Protein AF-A0A2U9BQB9-F1 (afdb_monomer_lite)

Organism: Scophthalmus maximus (NCBI:txid52904)

pLDDT: mean 73.4, std 23.84, range [26.59, 98.5]

Structure (mmCIF, N/CA/C/O backbone):
data_AF-A0A2U9BQB9-F1
#
_entry.id   AF-A0A2U9BQB9-F1
#
loop_
_atom_site.group_PDB
_atom_site.id
_atom_site.type_symbol
_atom_site.label_atom_id
_atom_site.label_alt_id
_atom_site.label_comp_id
_atom_site.label_asym_id
_atom_site.label_entity_id
_atom_site.label_seq_id
_atom_site.pdbx_PDB_ins_code
_atom_site.Cartn_x
_atom_site.Cartn_y
_atom_site.Cartn_z
_atom_site.occupancy
_atom_site.B_iso_or_equiv
_atom_site.auth_seq_id
_atom_site.auth_comp_id
_atom_site.auth_asym_id
_atom_site.auth_atom_id
_atom_site.pdbx_PDB_model_num
ATOM 1 N N . MET A 1 1 ? 6.470 -58.707 -35.620 1.00 53.22 1 MET A N 1
ATOM 2 C CA . MET A 1 1 ? 7.690 -58.224 -34.928 1.00 53.22 1 MET A CA 1
ATOM 3 C C . MET A 1 1 ? 8.321 -57.016 -35.643 1.00 53.22 1 MET A C 1
ATOM 5 O O . MET A 1 1 ? 9.487 -57.060 -35.996 1.00 53.22 1 MET A O 1
ATOM 9 N N . LYS A 1 2 ? 7.560 -55.941 -35.907 1.00 53.12 2 LYS A N 1
ATOM 10 C CA . LYS A 1 2 ? 8.087 -54.697 -36.526 1.00 53.12 2 LYS A CA 1
ATOM 11 C C . LYS A 1 2 ? 7.534 -53.405 -35.897 1.00 53.12 2 LYS A C 1
ATOM 13 O O . LYS A 1 2 ? 7.881 -52.320 -36.328 1.00 53.12 2 LYS A O 1
ATOM 18 N N . TRP A 1 3 ? 6.673 -53.528 -34.886 1.00 51.16 3 TRP A N 1
ATOM 19 C CA . TRP A 1 3 ? 5.962 -52.399 -34.269 1.00 51.16 3 TRP A CA 1
ATOM 20 C C . TRP A 1 3 ? 6.494 -52.067 -32.866 1.00 51.16 3 TRP A C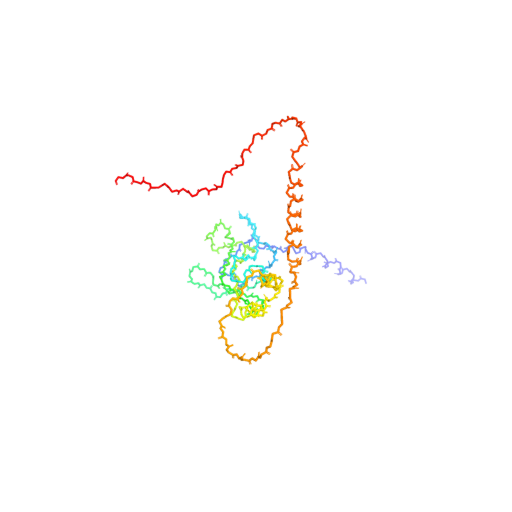 1
ATOM 22 O O . TRP A 1 3 ? 6.172 -51.025 -32.316 1.00 51.16 3 TRP A O 1
ATOM 32 N N . LEU A 1 4 ? 7.350 -52.927 -32.299 1.00 52.62 4 LEU A N 1
ATOM 33 C CA . LEU A 1 4 ? 7.951 -52.726 -30.974 1.00 52.62 4 LEU A CA 1
ATOM 34 C C . LEU A 1 4 ? 9.238 -51.886 -31.025 1.00 52.62 4 LEU A C 1
ATOM 36 O O . LEU A 1 4 ? 9.626 -51.300 -30.023 1.00 52.62 4 LEU A O 1
ATOM 40 N N . THR A 1 5 ? 9.882 -51.773 -32.189 1.00 53.66 5 THR A N 1
ATOM 41 C CA . THR A 1 5 ? 11.116 -50.988 -32.357 1.00 53.66 5 THR A CA 1
ATOM 42 C C . THR A 1 5 ? 10.862 -49.495 -32.575 1.00 53.66 5 THR A C 1
ATOM 44 O O . THR A 1 5 ? 11.777 -48.700 -32.397 1.00 53.66 5 THR A O 1
ATOM 47 N N . ALA A 1 6 ? 9.634 -49.092 -32.917 1.00 53.38 6 ALA A N 1
ATOM 48 C CA . ALA A 1 6 ? 9.283 -47.683 -33.112 1.00 53.38 6 ALA A CA 1
ATOM 49 C C . ALA A 1 6 ? 8.994 -46.946 -31.789 1.00 53.38 6 ALA A C 1
ATOM 51 O O . ALA A 1 6 ? 9.194 -45.739 -31.705 1.00 53.38 6 ALA A O 1
ATOM 52 N N . ALA A 1 7 ? 8.575 -47.663 -30.741 1.00 52.47 7 ALA A N 1
ATOM 53 C CA . ALA A 1 7 ? 8.241 -47.059 -29.449 1.00 52.47 7 ALA A CA 1
ATOM 54 C C . ALA A 1 7 ? 9.478 -46.706 -28.602 1.00 52.47 7 ALA A C 1
ATOM 56 O O . ALA A 1 7 ? 9.421 -45.787 -27.793 1.00 52.47 7 ALA A O 1
ATOM 57 N N . LEU A 1 8 ? 10.612 -47.390 -28.804 1.00 51.34 8 LEU A N 1
ATOM 58 C CA . LEU A 1 8 ? 11.823 -47.159 -28.004 1.00 51.34 8 LEU A CA 1
ATOM 59 C C . LEU A 1 8 ? 12.656 -45.949 -28.470 1.00 51.34 8 LEU A C 1
ATOM 61 O O . LEU A 1 8 ? 13.490 -45.457 -27.718 1.00 51.34 8 LEU A O 1
ATOM 65 N N . LEU A 1 9 ? 12.430 -45.457 -29.692 1.00 52.97 9 LEU A N 1
ATOM 66 C CA . LEU A 1 9 ? 13.164 -44.322 -30.272 1.00 52.97 9 LEU A CA 1
ATOM 67 C C . LEU A 1 9 ? 12.499 -42.959 -30.019 1.00 52.97 9 LEU A C 1
ATOM 69 O O . LEU A 1 9 ? 13.122 -41.932 -30.268 1.00 52.97 9 LEU A O 1
ATOM 73 N N . LEU A 1 10 ? 11.272 -42.927 -29.486 1.00 50.59 10 LEU A N 1
ATOM 74 C CA . LEU A 1 10 ? 10.556 -41.676 -29.202 1.00 50.59 10 LEU A CA 1
ATOM 75 C C . LEU A 1 10 ? 10.802 -41.129 -27.780 1.00 50.59 10 LEU A C 1
ATOM 77 O O . LEU A 1 10 ? 10.400 -40.011 -27.480 1.00 50.59 10 LEU A O 1
ATOM 81 N N . CYS A 1 11 ? 11.495 -41.875 -26.911 1.00 52.41 11 CYS A N 1
ATOM 82 C CA . CYS A 1 11 ? 11.789 -41.455 -25.532 1.00 52.41 11 CYS A CA 1
ATOM 83 C C . CYS A 1 11 ? 13.106 -40.670 -25.372 1.00 52.41 11 CYS A C 1
ATOM 85 O O . CYS A 1 11 ? 13.429 -40.262 -24.262 1.00 52.41 11 CYS A O 1
ATOM 87 N N . LEU A 1 12 ? 13.866 -40.434 -26.450 1.00 52.00 12 LEU A N 1
ATOM 88 C CA . LEU A 1 12 ? 15.135 -39.684 -26.408 1.00 52.00 12 LEU A CA 1
ATOM 89 C C . LEU A 1 12 ? 14.997 -38.189 -26.756 1.00 52.00 12 LEU A C 1
ATOM 91 O O . LEU A 1 12 ? 15.993 -37.474 -26.758 1.00 52.00 12 LEU A O 1
ATOM 95 N N . PHE A 1 13 ? 13.777 -37.699 -27.003 1.00 53.66 13 PHE A N 1
ATOM 96 C CA . PHE A 1 13 ? 13.504 -36.277 -27.272 1.00 53.66 13 PHE A CA 1
ATOM 97 C C . PHE A 1 13 ? 12.766 -35.554 -26.139 1.00 53.66 13 PHE A C 1
ATOM 99 O O . PHE A 1 13 ? 12.277 -34.446 -26.338 1.00 53.66 13 PHE A O 1
ATOM 106 N N . VAL A 1 14 ? 12.713 -36.126 -24.935 1.00 60.91 14 VAL A N 1
ATOM 107 C CA . VAL A 1 14 ? 12.377 -35.346 -23.736 1.00 60.91 14 VAL A CA 1
ATOM 108 C C . VAL A 1 14 ? 13.693 -34.919 -23.102 1.00 60.91 14 VAL A C 1
ATOM 110 O O . VAL A 1 14 ? 14.165 -35.502 -22.129 1.00 60.91 14 VAL A O 1
ATOM 113 N N . GLY A 1 15 ? 14.335 -33.925 -23.719 1.00 61.66 15 GLY A N 1
ATOM 114 C CA . GLY A 1 15 ? 15.369 -33.168 -23.025 1.00 61.66 15 GLY A CA 1
ATOM 115 C C . GLY A 1 15 ? 14.755 -32.553 -21.761 1.00 61.66 15 GLY A C 1
ATOM 116 O O . GLY A 1 15 ? 13.562 -32.229 -21.773 1.00 61.66 15 GLY A O 1
ATOM 117 N N . PRO A 1 16 ? 15.517 -32.382 -20.668 1.00 59.88 16 PRO A N 1
ATOM 118 C CA . PRO A 1 16 ? 15.060 -31.548 -19.572 1.00 59.88 16 PRO A CA 1
ATOM 119 C C . PRO A 1 16 ? 14.718 -30.194 -20.183 1.00 59.88 16 PRO A C 1
ATOM 121 O O . PRO A 1 16 ? 15.586 -29.536 -20.760 1.00 59.88 16 PRO A O 1
ATOM 124 N N . GLY A 1 17 ? 13.449 -29.801 -20.110 1.00 53.81 17 GLY A N 1
ATOM 125 C CA . GLY A 1 17 ? 13.064 -28.421 -20.326 1.00 53.81 17 GLY A CA 1
ATOM 126 C C . GLY A 1 17 ? 13.720 -27.608 -19.223 1.00 53.81 17 GLY A C 1
ATOM 127 O O . GLY A 1 17 ? 13.108 -27.351 -18.192 1.00 53.81 17 GLY A O 1
ATOM 128 N N . HIS A 1 18 ? 14.989 -27.248 -19.407 1.00 56.03 18 HIS A N 1
ATOM 129 C CA . HIS A 1 18 ? 15.563 -26.098 -18.748 1.00 56.03 18 HIS A CA 1
ATOM 130 C C . HIS A 1 18 ? 14.768 -24.919 -19.290 1.00 56.03 18 HIS A C 1
ATOM 132 O O . HIS A 1 18 ? 15.098 -24.374 -20.340 1.00 56.03 18 HIS A O 1
ATOM 138 N N . GLY A 1 19 ? 13.663 -24.595 -18.614 1.00 50.12 19 GLY A N 1
ATOM 139 C CA . GLY A 1 19 ? 13.066 -23.281 -18.722 1.00 50.12 19 GLY A CA 1
ATOM 140 C C . GLY A 1 19 ? 14.188 -22.307 -18.418 1.00 50.12 19 GLY A C 1
ATOM 141 O O . GLY A 1 19 ? 14.643 -22.217 -17.279 1.00 50.12 19 GLY A O 1
ATOM 142 N N . TRP A 1 20 ? 14.723 -21.696 -19.468 1.00 51.25 20 TRP A N 1
ATOM 143 C CA . TRP A 1 20 ? 15.569 -20.532 -19.349 1.00 51.25 20 TRP A CA 1
ATOM 144 C C . TRP A 1 20 ? 14.688 -19.477 -18.695 1.00 51.25 20 TRP A C 1
ATOM 146 O O . TRP A 1 20 ? 13.796 -18.920 -19.325 1.00 51.25 20 TRP A O 1
ATOM 156 N N . ASP A 1 21 ? 14.853 -19.316 -17.386 1.00 56.03 21 ASP A N 1
ATOM 157 C CA . ASP A 1 21 ? 14.372 -18.140 -16.685 1.00 56.03 21 ASP A CA 1
ATOM 158 C C . ASP A 1 21 ? 15.073 -16.970 -17.378 1.00 56.03 21 ASP A C 1
ATOM 160 O O . ASP A 1 21 ? 16.305 -16.900 -17.355 1.00 56.03 21 ASP A O 1
ATOM 164 N N . ASP A 1 22 ? 14.319 -16.161 -18.127 1.00 53.88 22 ASP A N 1
ATOM 165 C CA . ASP A 1 22 ? 14.826 -15.077 -18.974 1.00 53.88 22 ASP A CA 1
ATOM 166 C C . ASP A 1 22 ? 15.426 -13.962 -18.097 1.00 53.88 22 ASP A C 1
ATOM 168 O O . ASP A 1 22 ? 14.824 -12.918 -17.849 1.00 53.88 22 ASP A O 1
ATOM 172 N N . GLY A 1 23 ? 16.623 -14.241 -17.577 1.00 61.50 23 GLY A N 1
ATOM 173 C CA . GLY A 1 23 ? 17.802 -13.393 -17.425 1.00 61.50 23 GLY A CA 1
ATOM 174 C C . GLY A 1 23 ? 17.750 -12.158 -16.535 1.00 61.50 23 GLY A C 1
ATOM 175 O O . GLY A 1 23 ? 18.808 -11.689 -16.117 1.00 61.50 23 GLY A O 1
ATOM 176 N N . HIS A 1 24 ? 16.585 -11.600 -16.226 1.00 74.06 24 HIS A N 1
ATOM 177 C CA . HIS A 1 24 ? 16.507 -10.296 -15.584 1.00 74.06 24 HIS A CA 1
ATOM 178 C C . HIS A 1 24 ? 15.394 -10.248 -14.540 1.00 74.06 24 HIS A C 1
ATOM 180 O O . HIS A 1 24 ? 14.200 -10.210 -14.840 1.00 74.06 24 HIS A O 1
ATOM 186 N N . ASP A 1 25 ? 15.807 -10.165 -13.276 1.00 90.81 25 ASP A N 1
ATOM 187 C CA . ASP A 1 25 ? 14.948 -9.898 -12.119 1.00 90.81 25 ASP A CA 1
ATOM 188 C C . ASP A 1 25 ? 14.431 -8.444 -12.076 1.00 90.81 25 ASP A C 1
ATOM 190 O O . ASP A 1 25 ? 13.952 -7.992 -11.038 1.00 90.81 25 ASP A O 1
ATOM 194 N N . SER A 1 26 ? 14.540 -7.688 -13.171 1.00 93.88 26 SER A N 1
ATOM 195 C CA . SER A 1 26 ? 14.091 -6.301 -13.277 1.00 93.88 26 SER A CA 1
ATOM 196 C C . SER A 1 26 ? 12.785 -6.179 -14.058 1.00 93.88 26 SER A C 1
ATOM 198 O O . SER A 1 26 ? 12.511 -6.940 -14.985 1.00 93.88 26 SER A O 1
ATOM 200 N N . VAL A 1 27 ? 11.975 -5.191 -13.691 1.00 95.56 27 VAL A N 1
ATOM 201 C CA . VAL A 1 27 ? 10.760 -4.800 -14.416 1.00 95.56 27 VAL A CA 1
ATOM 202 C C . VAL A 1 27 ? 10.580 -3.288 -14.316 1.00 95.56 27 VAL A C 1
ATOM 204 O O . VAL A 1 27 ? 10.941 -2.697 -13.300 1.00 95.56 27 VAL A O 1
ATOM 207 N N . LEU A 1 28 ? 10.074 -2.640 -15.366 1.00 95.38 28 LEU A N 1
ATOM 208 C CA . LEU A 1 28 ? 9.747 -1.215 -15.317 1.00 95.38 28 LEU A CA 1
ATOM 209 C C . LEU A 1 28 ? 8.534 -1.020 -14.397 1.00 95.38 28 LEU A C 1
ATOM 211 O O . LEU A 1 28 ? 7.500 -1.645 -14.623 1.00 95.38 28 LEU A O 1
ATOM 215 N N . LEU A 1 29 ? 8.635 -0.154 -13.381 1.00 95.81 29 LEU A N 1
ATOM 216 C CA . LEU A 1 29 ? 7.570 0.051 -12.386 1.00 95.81 29 LEU A CA 1
ATOM 217 C C . LEU A 1 29 ? 6.225 0.397 -13.043 1.00 95.81 29 LEU A C 1
ATOM 219 O O . LEU A 1 29 ? 5.184 -0.129 -12.658 1.00 95.81 29 LEU A O 1
ATOM 223 N N . ARG A 1 30 ? 6.264 1.223 -14.093 1.00 95.56 30 ARG A N 1
ATOM 224 C CA . ARG A 1 30 ? 5.085 1.643 -14.859 1.00 95.56 30 ARG A CA 1
ATOM 225 C C . ARG A 1 30 ? 4.351 0.488 -15.553 1.00 95.56 30 ARG A C 1
ATOM 227 O O . ARG A 1 30 ? 3.140 0.588 -15.734 1.00 95.56 30 ARG A O 1
ATOM 234 N N . ASP A 1 31 ? 5.055 -0.583 -15.912 1.00 95.69 31 ASP A N 1
ATOM 235 C CA . ASP A 1 31 ? 4.481 -1.739 -16.617 1.00 95.69 31 ASP A CA 1
ATOM 236 C C . ASP A 1 31 ? 3.895 -2.781 -15.653 1.00 95.69 31 ASP A C 1
ATOM 238 O O . ASP A 1 31 ? 3.238 -3.737 -16.075 1.00 95.69 31 ASP A O 1
ATOM 242 N N . VAL A 1 32 ? 4.103 -2.608 -14.344 1.00 96.56 32 VAL A N 1
ATOM 243 C CA . VAL A 1 32 ? 3.497 -3.469 -13.330 1.00 96.56 32 VAL A CA 1
ATOM 244 C C . VAL A 1 32 ? 2.002 -3.175 -13.267 1.00 96.56 32 VAL A C 1
ATOM 246 O O . VAL A 1 32 ? 1.579 -2.083 -12.896 1.00 96.56 32 VAL A O 1
ATOM 249 N N . GLN A 1 33 ? 1.189 -4.165 -13.629 1.00 97.19 33 GLN A N 1
ATOM 250 C CA . GLN A 1 33 ? -0.266 -4.005 -13.703 1.00 97.19 33 GLN A CA 1
ATOM 251 C C . GLN A 1 33 ? -0.940 -4.214 -12.347 1.00 97.19 33 GLN A C 1
ATOM 253 O O . GLN A 1 33 ? -1.850 -3.475 -11.973 1.00 97.19 33 GLN A O 1
ATOM 258 N N . VAL A 1 34 ? -0.511 -5.246 -11.619 1.00 98.00 34 VAL A N 1
ATOM 259 C CA . VAL A 1 34 ? -1.139 -5.673 -10.369 1.00 98.00 34 VAL A CA 1
ATOM 260 C C . VAL A 1 34 ? -0.074 -6.157 -9.395 1.00 98.00 34 VAL A C 1
ATOM 262 O O . VAL A 1 34 ? 0.826 -6.908 -9.766 1.00 98.00 34 VAL A O 1
ATOM 265 N N . LEU A 1 35 ? -0.227 -5.769 -8.135 1.00 98.06 35 LEU A N 1
ATOM 266 C CA . LEU A 1 35 ? 0.498 -6.312 -6.997 1.00 98.06 35 LEU A CA 1
ATOM 267 C C . LEU A 1 35 ? -0.482 -7.093 -6.126 1.00 98.06 35 LEU A C 1
ATOM 269 O O . LEU A 1 35 ? -1.579 -6.616 -5.842 1.00 98.06 35 LEU A O 1
ATOM 273 N N . THR A 1 36 ? -0.083 -8.288 -5.702 1.00 98.25 36 THR A N 1
ATOM 274 C CA . THR A 1 36 ? -0.818 -9.067 -4.699 1.00 98.25 36 THR A CA 1
ATOM 275 C C . THR A 1 36 ? 0.115 -9.288 -3.524 1.00 98.25 36 THR A C 1
ATOM 277 O O . THR A 1 36 ? 1.146 -9.943 -3.668 1.00 98.25 36 THR A O 1
ATOM 280 N N . LEU A 1 37 ? -0.225 -8.676 -2.397 1.00 98.38 37 LEU A N 1
ATOM 281 C CA . LEU A 1 37 ? 0.615 -8.582 -1.212 1.00 98.38 37 LEU A CA 1
ATOM 282 C C . LEU A 1 37 ? -0.039 -9.361 -0.079 1.00 98.38 37 LEU A C 1
ATOM 284 O O . LEU A 1 37 ? -1.248 -9.249 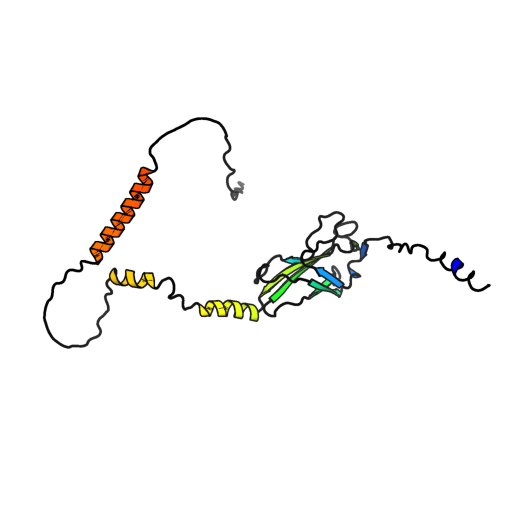0.125 1.00 98.38 37 LEU A O 1
ATOM 288 N N . TYR A 1 38 ? 0.754 -10.135 0.652 1.00 98.12 38 TYR A N 1
ATOM 289 C CA . TYR A 1 38 ? 0.252 -11.062 1.660 1.00 98.12 38 TYR A CA 1
ATOM 290 C C . TYR A 1 38 ? 0.749 -10.701 3.053 1.00 98.12 38 TYR A C 1
ATOM 292 O O . TYR A 1 38 ? 1.908 -10.326 3.258 1.00 98.12 38 TYR A O 1
ATOM 300 N N . LYS A 1 39 ? -0.119 -10.886 4.044 1.00 97.12 39 LYS A N 1
ATOM 301 C CA . LYS A 1 39 ? 0.241 -10.752 5.453 1.00 97.12 39 LYS A CA 1
ATOM 302 C C . LYS A 1 39 ? 1.332 -11.754 5.823 1.00 97.12 39 LYS A C 1
ATOM 304 O O . LYS A 1 39 ? 1.318 -12.904 5.394 1.00 97.12 39 LYS A O 1
ATOM 309 N N . GLY A 1 40 ? 2.300 -11.306 6.622 1.00 95.94 40 GLY A N 1
ATOM 310 C CA . GLY A 1 40 ? 3.416 -12.138 7.088 1.00 95.94 40 GLY A CA 1
ATOM 311 C C . GLY A 1 40 ? 4.439 -12.509 6.009 1.00 95.94 40 GLY A C 1
ATOM 312 O O . GLY A 1 40 ? 5.475 -13.082 6.338 1.00 95.94 40 GLY A O 1
ATOM 313 N N . SER A 1 41 ? 4.191 -12.159 4.743 1.00 97.88 41 SER A N 1
ATOM 314 C CA . SER A 1 41 ? 5.170 -12.305 3.669 1.00 97.88 41 SER A CA 1
ATOM 315 C C . SER A 1 41 ? 6.128 -11.120 3.647 1.00 97.88 41 SER A C 1
ATOM 317 O O . SER A 1 41 ? 5.768 -9.996 4.004 1.00 97.88 41 SER A O 1
ATOM 319 N N . TYR A 1 42 ? 7.355 -11.379 3.205 1.00 97.81 42 TYR A N 1
ATOM 320 C CA . TYR A 1 42 ? 8.407 -10.376 3.082 1.00 97.81 42 TYR A CA 1
ATOM 321 C C . TYR A 1 42 ? 8.685 -10.056 1.612 1.00 97.81 42 TYR A C 1
ATOM 323 O O . TYR A 1 42 ? 8.476 -10.886 0.723 1.00 97.81 42 TYR A O 1
ATOM 331 N N . THR A 1 43 ? 9.137 -8.835 1.352 1.00 97.62 43 THR A N 1
ATOM 332 C CA . THR A 1 43 ? 9.582 -8.404 0.029 1.00 97.62 43 THR A CA 1
ATOM 333 C C . THR A 1 43 ? 10.888 -9.099 -0.344 1.00 97.62 43 THR A C 1
ATOM 335 O O . THR A 1 43 ? 11.734 -9.390 0.508 1.00 97.62 43 THR A O 1
ATOM 338 N N . ARG A 1 44 ? 11.082 -9.367 -1.638 1.00 96.06 44 ARG A N 1
ATOM 339 C CA . ARG A 1 44 ? 12.407 -9.722 -2.149 1.00 96.06 44 ARG A CA 1
ATOM 340 C C . ARG A 1 44 ? 13.297 -8.493 -2.015 1.00 96.06 44 ARG A C 1
ATOM 342 O O . ARG A 1 44 ? 12.897 -7.406 -2.420 1.00 96.06 44 ARG A O 1
ATOM 349 N N . ALA A 1 45 ? 14.502 -8.679 -1.500 1.00 94.12 45 ALA A N 1
ATOM 350 C CA . ALA A 1 45 ? 15.476 -7.607 -1.410 1.00 94.12 45 ALA A CA 1
ATOM 351 C C . ALA A 1 45 ? 16.827 -8.062 -1.955 1.00 94.12 45 ALA A C 1
ATOM 353 O O . ALA A 1 45 ? 17.212 -9.221 -1.779 1.00 94.12 45 ALA A O 1
ATOM 354 N N . ARG A 1 46 ? 17.539 -7.153 -2.627 1.00 90.19 46 ARG A N 1
ATOM 355 C CA . ARG A 1 46 ? 18.903 -7.409 -3.115 1.00 90.19 46 ARG A CA 1
ATOM 356 C C . ARG A 1 46 ? 19.935 -6.561 -2.390 1.00 90.19 46 ARG A C 1
ATOM 358 O O . ARG A 1 46 ? 20.997 -7.068 -2.041 1.00 90.19 46 ARG A O 1
ATOM 365 N N . ARG A 1 47 ? 19.652 -5.271 -2.207 1.00 87.44 47 ARG A N 1
ATOM 366 C CA . ARG A 1 47 ? 20.597 -4.308 -1.614 1.00 87.44 47 ARG A CA 1
ATOM 367 C C . ARG A 1 47 ? 20.100 -3.739 -0.295 1.00 87.44 47 ARG A C 1
ATOM 369 O O . ARG A 1 47 ? 20.908 -3.352 0.545 1.00 87.44 47 ARG A O 1
ATOM 376 N N . SER A 1 48 ? 18.786 -3.679 -0.125 1.00 89.25 48 SER A N 1
ATOM 377 C CA . SER A 1 48 ? 18.138 -3.343 1.138 1.00 89.25 48 SER A CA 1
ATOM 378 C C . SER A 1 48 ? 17.851 -4.607 1.956 1.00 89.25 48 SER A C 1
ATOM 380 O O . SER A 1 48 ? 18.165 -5.732 1.559 1.00 89.25 48 SER A O 1
ATOM 382 N N . ARG A 1 49 ? 17.279 -4.423 3.149 1.00 93.31 49 ARG A N 1
ATOM 383 C CA . ARG A 1 49 ? 16.734 -5.530 3.939 1.00 93.31 49 ARG A CA 1
ATOM 384 C C . ARG A 1 49 ? 15.324 -5.839 3.453 1.00 93.31 49 ARG A C 1
ATOM 386 O O . ARG A 1 49 ? 14.572 -4.918 3.149 1.00 93.31 49 ARG A O 1
ATOM 393 N N . ALA A 1 50 ? 14.970 -7.121 3.443 1.00 95.81 50 ALA A N 1
ATOM 394 C CA . ALA A 1 50 ? 13.596 -7.546 3.218 1.00 95.81 50 ALA A CA 1
ATOM 395 C C . ALA A 1 50 ? 12.683 -6.936 4.295 1.00 95.81 50 ALA A C 1
ATOM 397 O O . ALA A 1 50 ? 12.981 -7.026 5.490 1.00 95.81 50 ALA A O 1
ATOM 398 N N . ILE A 1 51 ? 11.586 -6.320 3.864 1.00 95.81 51 ILE A N 1
ATOM 399 C CA . ILE A 1 51 ? 10.574 -5.704 4.732 1.00 95.81 51 ILE A CA 1
ATOM 400 C C . ILE A 1 51 ? 9.248 -6.463 4.601 1.00 95.81 51 ILE A C 1
ATOM 402 O O . ILE A 1 51 ? 9.070 -7.192 3.623 1.00 95.81 51 ILE A O 1
ATOM 406 N N . PRO A 1 52 ? 8.311 -6.340 5.555 1.00 97.50 52 PRO A N 1
ATOM 407 C CA . PRO A 1 52 ? 6.971 -6.893 5.387 1.00 97.50 52 PRO A CA 1
ATOM 408 C C . PRO A 1 52 ? 6.296 -6.342 4.124 1.00 97.50 52 PRO A C 1
ATOM 410 O O . PRO A 1 52 ? 6.391 -5.152 3.835 1.00 97.50 52 PRO A O 1
ATOM 413 N N . GLN A 1 53 ? 5.586 -7.193 3.382 1.00 98.19 53 GLN A N 1
ATOM 414 C CA . GLN A 1 53 ? 4.820 -6.759 2.207 1.00 98.19 53 GLN A CA 1
ATOM 415 C C . GLN A 1 53 ? 3.639 -5.860 2.577 1.00 98.19 53 GLN A C 1
ATOM 417 O O . GLN A 1 53 ? 3.241 -5.021 1.777 1.00 98.19 53 GLN A O 1
ATOM 422 N N . LEU A 1 54 ? 3.069 -6.051 3.766 1.00 98.12 54 LEU A N 1
ATOM 423 C CA . LEU A 1 54 ? 1.971 -5.257 4.303 1.00 98.12 54 LEU A CA 1
ATOM 424 C C . LEU A 1 54 ? 2.404 -4.667 5.640 1.00 98.12 54 LEU A C 1
ATOM 426 O O . LEU A 1 54 ? 2.675 -5.413 6.584 1.00 98.12 54 LEU A O 1
ATOM 430 N N . GLN A 1 55 ? 2.436 -3.340 5.727 1.00 97.44 55 GLN A N 1
ATOM 431 C CA . GLN A 1 55 ? 2.837 -2.624 6.930 1.00 97.44 55 GLN A CA 1
ATOM 432 C C . GLN A 1 55 ? 1.772 -1.598 7.317 1.00 97.44 55 GLN A C 1
ATOM 434 O O . GLN A 1 55 ? 1.535 -0.618 6.616 1.00 97.44 55 GLN A O 1
ATOM 439 N N . CYS A 1 56 ? 1.144 -1.802 8.474 1.00 97.56 56 CYS A N 1
ATOM 440 C CA . CYS A 1 56 ? 0.265 -0.787 9.039 1.00 97.56 56 CYS A CA 1
ATOM 441 C C . CYS A 1 56 ? 1.092 0.274 9.774 1.00 97.56 56 CYS A C 1
ATOM 443 O O . CYS A 1 56 ? 1.920 -0.069 10.623 1.00 97.56 56 CYS A O 1
ATOM 445 N N . VAL A 1 57 ? 0.853 1.550 9.466 1.00 97.00 57 VAL A N 1
ATOM 446 C CA . VAL A 1 57 ? 1.583 2.696 10.047 1.00 97.00 57 VAL A CA 1
ATOM 447 C C . VAL A 1 57 ? 0.737 3.543 11.006 1.00 97.00 57 VAL A C 1
ATOM 449 O O . VAL A 1 57 ? 1.254 4.456 11.643 1.00 97.00 57 VAL A O 1
ATOM 452 N N . GLY A 1 58 ? -0.560 3.246 11.151 1.00 96.50 58 GLY A N 1
ATOM 453 C CA . GLY A 1 58 ? -1.441 3.909 12.116 1.00 96.50 58 GLY A CA 1
ATOM 454 C C . GLY A 1 58 ? -2.875 4.079 11.618 1.00 96.50 58 GLY A C 1
ATOM 455 O O . GLY A 1 58 ? -3.374 3.259 10.852 1.00 96.50 58 GLY A O 1
ATOM 456 N N . GLY A 1 59 ? -3.526 5.161 12.052 1.00 96.06 59 GLY A N 1
ATOM 457 C CA . GLY A 1 59 ? -4.902 5.527 11.695 1.00 96.06 59 GLY A CA 1
ATOM 458 C C . GLY A 1 59 ? -5.890 5.406 12.860 1.00 96.06 59 GLY A C 1
ATOM 459 O O . GLY A 1 59 ? -5.560 4.870 13.922 1.00 96.06 59 GLY A O 1
ATOM 460 N N . SER A 1 60 ? -7.107 5.933 12.691 1.00 95.56 60 SER A N 1
ATOM 461 C CA . SER A 1 60 ? -8.099 6.007 13.780 1.00 95.56 60 SER A CA 1
ATOM 462 C C . SER A 1 60 ? -8.599 4.652 14.288 1.00 95.56 60 SER A C 1
ATOM 464 O O . SER A 1 60 ? -9.099 4.584 15.410 1.00 95.56 60 SER A O 1
ATOM 466 N N . ALA A 1 61 ? -8.464 3.582 13.498 1.00 94.06 61 ALA A N 1
ATOM 467 C CA . ALA A 1 61 ? -8.861 2.235 13.905 1.00 94.06 61 ALA A CA 1
ATOM 468 C C . ALA A 1 61 ? -7.797 1.505 14.740 1.00 94.06 61 ALA A C 1
ATOM 470 O O . ALA A 1 61 ? -8.134 0.504 15.362 1.00 94.06 61 ALA A O 1
ATOM 471 N N . ASN A 1 62 ? -6.552 2.001 14.792 1.00 93.38 62 ASN A N 1
ATOM 472 C CA . ASN A 1 62 ? -5.366 1.273 15.266 1.00 93.38 62 ASN A CA 1
ATOM 473 C C . ASN A 1 62 ? -5.039 0.027 14.406 1.00 93.38 62 ASN A C 1
ATOM 475 O O . ASN A 1 62 ? -5.911 -0.684 13.915 1.00 93.38 62 ASN A O 1
ATOM 479 N N . CYS A 1 63 ? -3.752 -0.283 14.261 1.00 94.75 63 CYS A N 1
ATOM 480 C CA . CYS A 1 63 ? -3.253 -1.399 13.453 1.00 94.75 63 CYS A CA 1
ATOM 481 C C . CYS A 1 63 ? -3.613 -2.788 13.996 1.00 94.75 63 CYS A C 1
ATOM 483 O O . CYS A 1 63 ? -3.490 -3.777 13.283 1.00 94.75 63 CYS A O 1
ATOM 485 N N . GLN A 1 64 ? -4.044 -2.875 15.256 1.00 93.12 64 GLN A N 1
ATOM 486 C CA . GLN A 1 64 ? -4.455 -4.134 15.882 1.00 93.12 64 GLN A CA 1
ATOM 487 C C . GLN A 1 64 ? -5.931 -4.477 15.637 1.00 93.12 64 GLN A C 1
ATOM 489 O O . GLN A 1 64 ? -6.323 -5.613 15.880 1.00 93.12 64 GLN A O 1
ATOM 494 N N . ALA A 1 65 ? -6.753 -3.524 15.180 1.00 93.38 65 ALA A N 1
ATOM 495 C CA . ALA A 1 65 ? -8.185 -3.766 14.999 1.00 93.38 65 ALA A CA 1
ATOM 496 C C . ALA A 1 65 ? -8.475 -4.708 13.827 1.00 93.38 65 ALA A C 1
ATOM 498 O O . ALA A 1 65 ? -9.346 -5.567 13.928 1.00 93.38 65 ALA A O 1
ATOM 499 N N . PHE A 1 66 ? -7.743 -4.554 12.725 1.00 94.12 66 PHE A N 1
ATOM 500 C CA . PHE A 1 66 ? -7.863 -5.411 11.556 1.00 94.12 66 PHE A CA 1
ATOM 501 C C . PHE A 1 66 ? -6.554 -5.410 10.762 1.00 94.12 66 PHE A C 1
ATOM 503 O O . PHE A 1 66 ? -5.963 -4.359 10.514 1.00 94.12 66 PHE A O 1
ATOM 510 N N . VAL A 1 67 ? -6.113 -6.593 10.341 1.00 94.25 67 VAL A N 1
ATOM 511 C CA . VAL A 1 67 ? -4.951 -6.764 9.463 1.00 94.25 67 VAL A CA 1
ATOM 512 C C . VAL A 1 67 ? -5.397 -7.621 8.278 1.00 94.25 67 VAL A C 1
ATOM 514 O O . VAL A 1 67 ? -5.722 -8.789 8.502 1.00 94.25 67 VAL A O 1
ATOM 517 N N . PRO A 1 68 ? -5.441 -7.074 7.049 1.00 96.25 68 PRO A N 1
ATOM 518 C CA . PRO A 1 68 ? -5.870 -7.826 5.878 1.00 96.25 68 PRO A CA 1
ATOM 519 C C . PRO A 1 68 ? -4.891 -8.963 5.581 1.00 96.25 68 PRO A C 1
ATOM 521 O O . PRO A 1 68 ? -3.678 -8.773 5.646 1.00 96.25 68 PRO A O 1
ATOM 524 N N . GLU A 1 69 ? -5.418 -10.139 5.238 1.00 97.06 69 GLU A N 1
ATOM 525 C CA . GLU A 1 69 ? -4.603 -11.302 4.854 1.00 97.06 69 GLU A CA 1
ATOM 526 C C . GLU A 1 69 ? -3.977 -11.126 3.463 1.00 97.06 69 GLU A C 1
ATOM 528 O O . GLU A 1 69 ? -2.835 -11.528 3.233 1.00 97.06 69 GLU A O 1
ATOM 533 N N . VAL A 1 70 ? -4.706 -10.483 2.546 1.00 98.06 70 VAL A N 1
ATOM 534 C CA . VAL A 1 70 ? -4.260 -10.194 1.182 1.00 98.06 70 VAL A CA 1
ATOM 535 C C . VAL A 1 70 ? -4.733 -8.811 0.752 1.00 98.06 70 VAL A C 1
ATOM 537 O O . VAL A 1 70 ? -5.889 -8.458 0.959 1.00 98.06 70 VAL A O 1
ATOM 540 N N . VAL A 1 71 ? -3.858 -8.032 0.121 1.00 98.50 71 VAL A N 1
ATOM 541 C CA . VAL A 1 71 ? -4.224 -6.764 -0.520 1.00 98.50 71 VAL A CA 1
ATOM 542 C C . VAL A 1 71 ? -3.836 -6.824 -1.985 1.00 98.50 71 VAL A C 1
ATOM 544 O O . VAL A 1 71 ? -2.713 -7.196 -2.330 1.00 98.50 71 VAL A O 1
ATOM 547 N N . GLN A 1 72 ? -4.768 -6.440 -2.852 1.00 98.44 72 GLN A N 1
ATOM 548 C CA . GLN A 1 72 ? -4.529 -6.333 -4.281 1.00 98.44 72 GLN A CA 1
ATOM 549 C C . GLN A 1 72 ? -4.469 -4.861 -4.681 1.00 98.44 72 GLN A C 1
ATOM 551 O O . GLN A 1 72 ? -5.459 -4.141 -4.554 1.00 98.44 72 GLN A O 1
ATOM 556 N N . CYS A 1 73 ? -3.319 -4.424 -5.185 1.00 98.44 73 CYS A N 1
ATOM 557 C CA . CYS A 1 73 ? -3.131 -3.084 -5.726 1.00 98.44 73 CYS A CA 1
ATOM 558 C C . CYS A 1 73 ? -3.108 -3.141 -7.248 1.00 98.44 73 CYS A C 1
ATOM 560 O O . CYS A 1 73 ? -2.344 -3.902 -7.837 1.00 98.44 73 CYS A O 1
ATOM 562 N N . GLN A 1 74 ? -3.950 -2.339 -7.885 1.00 98.38 74 GLN A N 1
ATOM 563 C CA . GLN A 1 74 ? -4.035 -2.227 -9.334 1.00 98.38 74 GLN A CA 1
ATOM 564 C C . GLN A 1 74 ? -3.453 -0.893 -9.779 1.00 98.38 74 GLN A C 1
ATOM 566 O O . GLN A 1 74 ? -3.755 0.148 -9.195 1.00 98.38 74 GLN A O 1
ATOM 571 N N . ASN A 1 75 ? -2.659 -0.923 -10.839 1.00 97.81 75 ASN A N 1
ATOM 572 C CA . ASN A 1 75 ? -2.152 0.273 -11.488 1.00 97.81 75 ASN A CA 1
ATOM 573 C C . ASN A 1 75 ? -3.292 0.952 -12.268 1.00 97.81 75 ASN A C 1
ATOM 575 O O . ASN A 1 75 ? -3.902 0.346 -13.151 1.00 97.81 75 ASN A O 1
ATOM 579 N N . LYS A 1 76 ? -3.608 2.202 -11.920 1.00 97.94 76 LYS A N 1
ATOM 580 C CA . LYS A 1 76 ? -4.651 3.018 -12.569 1.00 97.94 76 LYS A CA 1
ATOM 581 C C . LYS A 1 76 ? -4.113 4.025 -13.566 1.00 97.94 76 LYS A C 1
ATOM 583 O O . LYS A 1 76 ? -4.901 4.718 -14.207 1.00 97.94 76 LYS A O 1
ATOM 588 N N . GLY A 1 77 ? -2.800 4.095 -13.720 1.00 96.31 77 GLY A N 1
ATOM 589 C CA . GLY A 1 77 ? -2.144 5.003 -14.637 1.00 96.31 77 GLY A CA 1
ATOM 590 C C . GLY A 1 77 ? -0.916 5.651 -14.023 1.00 96.31 77 GLY A C 1
ATOM 591 O O . GLY A 1 77 ? -0.370 5.206 -13.017 1.00 96.31 77 GLY A O 1
ATOM 592 N N . TRP A 1 78 ? -0.484 6.722 -14.672 1.00 93.81 78 TRP A N 1
ATOM 593 C CA . TRP A 1 78 ? 0.742 7.448 -14.375 1.00 93.81 78 TRP A CA 1
ATOM 594 C C . TRP A 1 78 ? 0.437 8.942 -14.419 1.00 93.81 78 TRP A C 1
ATOM 596 O O . TRP A 1 78 ? -0.184 9.401 -15.379 1.00 93.81 78 TRP A O 1
ATOM 606 N N . ASP A 1 79 ? 0.860 9.692 -13.408 1.00 93.81 79 ASP A N 1
ATOM 607 C CA . ASP A 1 79 ? 0.577 11.132 -13.290 1.00 93.81 79 ASP A CA 1
ATOM 608 C C . ASP A 1 79 ? 1.681 12.033 -13.879 1.00 93.81 79 ASP A C 1
ATOM 610 O O . ASP A 1 79 ? 1.553 13.255 -13.898 1.00 93.81 79 ASP A O 1
ATOM 614 N N . GLY A 1 80 ? 2.758 11.435 -14.389 1.00 91.75 80 GLY A N 1
ATOM 615 C CA . GLY A 1 80 ? 3.955 12.133 -14.863 1.00 91.75 80 GLY A CA 1
ATOM 616 C C . GLY A 1 80 ? 5.179 11.869 -13.986 1.00 91.75 80 GLY A C 1
ATOM 617 O O . GLY A 1 80 ? 6.294 11.951 -14.500 1.00 91.75 80 GLY A O 1
ATOM 618 N N . VAL A 1 81 ? 4.972 11.484 -12.725 1.00 89.81 81 VAL A N 1
ATOM 619 C CA . VAL A 1 81 ? 6.022 11.281 -11.720 1.00 89.81 81 VAL A CA 1
ATOM 620 C C . VAL A 1 81 ? 5.997 9.864 -11.152 1.00 89.81 81 VAL A C 1
ATOM 622 O O . VAL A 1 81 ? 7.061 9.255 -11.069 1.00 89.81 81 VAL A O 1
ATOM 625 N N . ASP A 1 82 ? 4.822 9.339 -10.797 1.00 92.25 82 ASP A N 1
ATOM 626 C CA . ASP A 1 82 ? 4.670 8.017 -10.184 1.00 92.25 82 ASP A CA 1
ATOM 627 C C . ASP A 1 82 ? 3.392 7.280 -10.640 1.00 92.25 82 ASP A C 1
ATOM 629 O O . ASP A 1 82 ? 2.455 7.845 -11.226 1.00 92.25 82 ASP A O 1
ATOM 633 N N . VAL A 1 83 ? 3.362 5.971 -10.388 1.00 96.12 83 VAL A N 1
ATOM 634 C CA . VAL A 1 83 ? 2.214 5.104 -10.649 1.00 96.12 83 VAL A CA 1
ATOM 635 C C . VAL A 1 83 ? 1.099 5.399 -9.651 1.00 96.12 83 VAL A C 1
ATOM 637 O O . VAL A 1 83 ? 1.295 5.411 -8.439 1.00 96.12 83 VAL A O 1
ATOM 640 N N . GLN A 1 84 ? -0.117 5.551 -10.166 1.00 97.12 84 GLN A N 1
ATOM 641 C CA . GLN A 1 84 ? -1.310 5.730 -9.348 1.00 97.12 84 GLN A CA 1
ATOM 642 C C . GLN A 1 84 ? -1.898 4.366 -8.979 1.00 97.12 84 GLN A C 1
ATOM 644 O O . GLN A 1 84 ? -2.531 3.703 -9.804 1.00 97.12 84 GLN A O 1
ATOM 649 N N . TRP A 1 85 ? -1.687 3.937 -7.736 1.00 97.81 85 TRP A N 1
ATOM 650 C CA . TRP A 1 85 ? -2.155 2.646 -7.230 1.00 97.81 85 TRP A CA 1
ATOM 651 C C . TRP A 1 85 ? -3.547 2.737 -6.598 1.00 97.81 85 TRP A C 1
ATOM 653 O O . TRP A 1 85 ? -3.796 3.561 -5.722 1.00 97.81 85 TRP A O 1
ATOM 663 N N . GLU A 1 86 ? -4.447 1.828 -6.976 1.00 97.81 86 GLU A N 1
ATOM 664 C CA . GLU A 1 86 ? -5.685 1.563 -6.236 1.00 97.81 86 GLU A CA 1
ATOM 665 C C . GLU A 1 86 ? -5.569 0.220 -5.512 1.00 97.81 86 GLU A C 1
ATOM 667 O O . GLU A 1 86 ? -5.587 -0.834 -6.149 1.00 97.81 86 GLU A O 1
ATOM 672 N N . CYS A 1 87 ? -5.487 0.250 -4.183 1.00 98.25 87 CYS A N 1
ATOM 673 C CA . CYS A 1 87 ? -5.405 -0.949 -3.350 1.00 98.25 87 CYS A CA 1
ATOM 674 C C . CYS A 1 87 ? -6.765 -1.319 -2.751 1.00 98.25 87 CYS A C 1
ATOM 676 O O . CYS A 1 87 ? -7.459 -0.480 -2.176 1.00 98.25 87 CYS A O 1
ATOM 678 N N . ARG A 1 88 ? -7.136 -2.597 -2.864 1.00 97.75 88 ARG A N 1
ATOM 679 C CA . ARG A 1 88 ? -8.393 -3.161 -2.358 1.00 97.75 88 ARG A CA 1
ATOM 680 C C . ARG A 1 88 ? -8.134 -4.450 -1.576 1.00 97.75 88 ARG A C 1
ATOM 682 O O . ARG A 1 88 ? -7.215 -5.205 -1.883 1.00 97.75 88 ARG A O 1
ATOM 689 N N . THR A 1 89 ? -8.968 -4.701 -0.575 1.00 97.50 89 THR A N 1
ATOM 690 C CA . THR A 1 89 ? -9.015 -5.942 0.213 1.00 97.50 89 THR A CA 1
ATOM 691 C C . THR A 1 89 ? -10.446 -6.170 0.674 1.00 97.50 89 THR A C 1
ATOM 693 O O . THR A 1 89 ? -11.237 -5.227 0.728 1.00 97.50 89 THR A O 1
ATOM 696 N N . ASP A 1 90 ? -10.757 -7.408 1.034 1.00 95.81 90 ASP A N 1
ATOM 697 C CA . ASP A 1 90 ? -11.977 -7.730 1.761 1.00 95.81 90 ASP A CA 1
ATOM 698 C C . ASP A 1 90 ? -11.825 -7.274 3.223 1.00 95.81 90 ASP A C 1
ATOM 700 O O . ASP A 1 90 ? -10.885 -7.683 3.908 1.00 95.81 90 ASP A O 1
ATOM 704 N N . MET A 1 91 ? -12.669 -6.342 3.668 1.00 94.31 91 MET A N 1
ATOM 705 C CA . MET A 1 91 ? -12.708 -5.834 5.044 1.00 94.31 91 MET A CA 1
ATOM 706 C C . MET A 1 91 ? -14.136 -5.400 5.404 1.00 94.31 91 MET A C 1
ATOM 708 O O . MET A 1 91 ? -14.901 -4.991 4.531 1.00 94.31 91 MET A O 1
ATOM 712 N N . ASP A 1 92 ? -14.493 -5.469 6.692 1.00 94.69 92 ASP A N 1
ATOM 713 C CA . ASP A 1 92 ? -15.802 -5.015 7.186 1.00 94.69 92 ASP A CA 1
ATOM 714 C C . ASP A 1 92 ? -16.019 -3.519 6.898 1.00 94.69 92 ASP A C 1
ATOM 716 O O . ASP A 1 92 ? -15.080 -2.720 6.949 1.00 94.69 92 ASP A O 1
ATOM 720 N N . ASN A 1 93 ? -17.270 -3.115 6.652 1.00 95.00 93 ASN A N 1
ATOM 721 C CA . ASN A 1 93 ? -17.627 -1.728 6.345 1.00 95.00 93 ASN A CA 1
ATOM 722 C C . ASN A 1 93 ? -17.318 -0.734 7.480 1.00 95.00 93 ASN A C 1
ATOM 724 O O . ASN A 1 93 ? -17.373 0.474 7.256 1.00 95.00 93 ASN A O 1
ATOM 728 N N . ALA A 1 94 ? -16.994 -1.208 8.685 1.00 95.62 94 ALA A N 1
ATOM 729 C CA . ALA A 1 94 ? -16.468 -0.407 9.784 1.00 95.62 94 ALA A CA 1
ATOM 730 C C . ALA A 1 94 ? -15.072 0.176 9.510 1.00 95.62 94 ALA A C 1
ATOM 732 O O . ALA A 1 94 ? -14.684 1.137 10.182 1.00 95.62 94 ALA A O 1
ATOM 733 N N . TYR A 1 95 ? -14.331 -0.370 8.543 1.00 96.50 95 TYR A N 1
ATOM 734 C CA . TYR A 1 95 ? -12.955 0.012 8.246 1.00 96.50 95 TYR A CA 1
ATOM 735 C C . TYR A 1 95 ? -12.787 0.474 6.801 1.00 96.50 95 TYR A C 1
ATOM 737 O O . TYR A 1 95 ? -13.545 0.114 5.902 1.00 96.50 95 TYR A O 1
ATOM 745 N N . ARG A 1 96 ? -11.774 1.308 6.581 1.00 96.75 96 ARG A N 1
ATOM 746 C CA . ARG A 1 96 ? -11.282 1.662 5.249 1.00 96.75 96 ARG A CA 1
ATOM 747 C C . ARG A 1 96 ? -9.792 1.960 5.302 1.00 96.75 96 ARG A C 1
ATOM 749 O O . ARG A 1 96 ? -9.272 2.365 6.345 1.00 96.75 96 ARG A O 1
ATOM 756 N N . PHE A 1 97 ? -9.124 1.840 4.162 1.00 97.69 97 PHE A N 1
ATOM 757 C CA . PHE A 1 97 ? -7.786 2.398 4.019 1.00 97.69 97 PHE A CA 1
ATOM 758 C C . PHE A 1 97 ? -7.827 3.929 4.121 1.00 97.69 97 PHE A C 1
ATOM 760 O O . PHE A 1 97 ? -8.729 4.577 3.584 1.00 97.69 97 PHE A O 1
ATOM 767 N N . GLY A 1 98 ? -6.866 4.493 4.849 1.00 96.62 98 GLY A N 1
ATOM 768 C CA . GLY A 1 98 ? -6.585 5.923 4.881 1.00 96.62 98 GLY A CA 1
ATOM 769 C C . GLY A 1 98 ? -5.489 6.272 3.880 1.00 96.62 98 GLY A C 1
ATOM 770 O O . GLY A 1 98 ? -5.697 6.191 2.672 1.00 96.62 98 GLY A O 1
ATOM 771 N N . ARG A 1 99 ? -4.315 6.662 4.382 1.00 96.38 99 ARG A N 1
ATOM 772 C CA . ARG A 1 99 ? -3.124 6.853 3.547 1.00 96.38 99 ARG A CA 1
ATOM 773 C C . ARG A 1 99 ? -2.617 5.489 3.091 1.00 96.38 99 ARG A C 1
ATOM 775 O O . ARG A 1 99 ? -2.501 4.586 3.916 1.00 96.38 99 ARG A O 1
ATOM 782 N N . ILE A 1 100 ? -2.298 5.372 1.809 1.00 97.25 100 ILE A N 1
ATOM 783 C CA . ILE A 1 100 ? -1.637 4.205 1.225 1.00 97.25 100 ILE A CA 1
ATOM 784 C C . ILE A 1 100 ? -0.394 4.657 0.465 1.00 97.25 100 ILE A C 1
ATOM 786 O O . ILE A 1 100 ? -0.415 5.718 -0.158 1.00 97.25 100 ILE A O 1
ATOM 790 N N . GLU A 1 101 ? 0.665 3.860 0.523 1.00 97.12 101 GLU A N 1
ATOM 791 C CA . GLU A 1 101 ? 1.913 4.108 -0.192 1.00 97.12 101 GLU A CA 1
ATOM 792 C C . GLU A 1 101 ? 2.528 2.774 -0.621 1.00 97.12 101 GLU A C 1
ATOM 794 O O . GLU A 1 101 ? 2.806 1.903 0.204 1.00 97.12 101 GLU A O 1
ATOM 799 N N . VAL A 1 102 ? 2.690 2.592 -1.931 1.00 97.31 102 VAL A N 1
ATOM 800 C CA . VAL A 1 102 ? 3.359 1.420 -2.500 1.00 97.31 102 VAL A CA 1
ATOM 801 C C . VAL A 1 102 ? 4.812 1.791 -2.745 1.00 97.31 102 VAL A C 1
ATOM 803 O O . VAL A 1 102 ? 5.089 2.767 -3.434 1.00 97.31 102 VAL A O 1
ATOM 806 N N . SER A 1 103 ? 5.734 0.992 -2.219 1.00 95.56 103 SER A N 1
ATOM 807 C CA . SER A 1 103 ? 7.169 1.221 -2.371 1.00 95.56 103 SER A CA 1
ATOM 808 C C . SER A 1 103 ? 7.864 -0.049 -2.839 1.00 95.56 103 SER A C 1
ATOM 810 O O . SER A 1 103 ? 7.639 -1.125 -2.288 1.00 95.56 103 SER A O 1
ATOM 812 N N . CYS A 1 104 ? 8.702 0.069 -3.869 1.00 95.75 104 CYS A N 1
ATOM 813 C CA . CYS A 1 104 ? 9.445 -1.039 -4.466 1.00 95.75 104 CYS A CA 1
ATOM 814 C C . CYS A 1 104 ? 10.948 -0.736 -4.459 1.00 95.75 104 CYS A C 1
ATOM 816 O O . CYS A 1 104 ? 11.365 0.404 -4.654 1.00 95.75 104 CYS A O 1
ATOM 818 N N . GLU A 1 105 ? 11.789 -1.759 -4.290 1.00 95.75 105 GLU A N 1
ATOM 819 C CA . GLU A 1 105 ? 13.241 -1.589 -4.417 1.00 95.75 105 GLU A CA 1
ATOM 820 C C . GLU A 1 105 ? 13.602 -1.333 -5.886 1.00 95.75 105 GLU A C 1
ATOM 822 O O . GLU A 1 105 ? 13.419 -2.215 -6.732 1.00 95.75 105 GLU A O 1
ATOM 827 N N . GLY A 1 106 ? 14.161 -0.156 -6.180 1.00 95.31 106 GLY A N 1
ATOM 828 C CA . GLY A 1 106 ? 14.772 0.134 -7.477 1.00 95.31 106 GLY A CA 1
ATOM 829 C C . GLY A 1 106 ? 15.881 -0.871 -7.808 1.00 95.31 106 GLY A C 1
ATOM 830 O O . GLY A 1 106 ? 16.580 -1.369 -6.923 1.00 95.31 106 GLY A O 1
ATOM 831 N N . TYR A 1 107 ? 16.057 -1.212 -9.081 1.00 94.75 107 TYR A N 1
ATOM 832 C CA . TYR A 1 107 ? 16.936 -2.310 -9.478 1.00 94.75 107 TYR A CA 1
ATOM 833 C C . TYR A 1 107 ? 18.413 -1.959 -9.246 1.00 94.75 107 TYR A C 1
ATOM 835 O O . TYR A 1 107 ? 19.092 -2.655 -8.485 1.00 94.75 107 TYR A O 1
ATOM 843 N N . SER A 1 108 ? 18.913 -0.858 -9.816 1.00 92.12 108 SER A N 1
ATOM 844 C CA . SER A 1 108 ? 20.327 -0.456 -9.725 1.00 92.12 108 SER A CA 1
ATOM 845 C C . SER A 1 108 ? 20.570 0.726 -8.785 1.00 92.12 108 SER A C 1
ATOM 847 O O . SER A 1 108 ? 21.631 0.779 -8.172 1.00 92.12 108 SER A O 1
ATOM 849 N N . HIS A 1 109 ? 19.593 1.610 -8.563 1.00 91.25 109 HIS A N 1
ATOM 850 C CA . HIS A 1 109 ? 19.583 2.725 -7.599 1.00 91.25 109 HIS A CA 1
ATOM 851 C C . HIS A 1 109 ? 18.167 2.953 -7.037 1.00 91.25 109 HIS A C 1
ATOM 853 O O . HIS A 1 109 ? 17.207 2.467 -7.627 1.00 91.25 109 HIS A O 1
ATOM 859 N N . PRO A 1 110 ? 18.011 3.652 -5.895 1.00 89.75 110 PRO A N 1
ATOM 860 C CA . PRO A 1 110 ? 16.697 3.891 -5.287 1.00 89.75 110 PRO A CA 1
ATOM 861 C C . PRO A 1 110 ? 15.718 4.696 -6.156 1.00 89.75 110 PRO A C 1
ATOM 863 O O . PRO A 1 110 ? 14.518 4.542 -5.992 1.00 89.75 110 PRO A O 1
ATOM 866 N N . ALA A 1 111 ? 16.220 5.532 -7.072 1.00 87.44 111 ALA A N 1
ATOM 867 C CA . ALA A 1 111 ? 15.414 6.398 -7.942 1.00 87.44 111 ALA A CA 1
ATOM 868 C C . ALA A 1 111 ? 15.265 5.855 -9.380 1.00 87.44 111 ALA A C 1
ATOM 870 O O . ALA A 1 111 ? 14.935 6.604 -10.299 1.00 87.44 111 ALA A O 1
ATOM 871 N N . ASP A 1 112 ? 15.559 4.571 -9.600 1.00 91.19 112 ASP A N 1
ATOM 872 C CA . ASP A 1 112 ? 15.444 3.962 -10.923 1.00 91.19 112 ASP A CA 1
ATOM 873 C C . ASP A 1 112 ? 13.983 3.687 -11.292 1.00 91.19 112 ASP A C 1
ATOM 875 O O . ASP A 1 112 ? 13.203 3.196 -10.481 1.00 91.19 112 ASP A O 1
ATOM 879 N N . ALA A 1 113 ? 13.644 3.878 -12.568 1.00 93.56 113 ALA A N 1
ATOM 880 C CA . ALA A 1 113 ? 12.339 3.482 -13.098 1.00 93.56 113 ALA A CA 1
ATOM 881 C C . ALA A 1 113 ? 12.145 1.951 -13.121 1.00 93.56 113 ALA A C 1
ATOM 883 O O . ALA A 1 113 ? 11.017 1.458 -13.090 1.00 93.56 113 ALA A O 1
ATOM 884 N N . TYR A 1 114 ? 13.244 1.193 -13.197 1.00 95.50 114 TYR A N 1
ATOM 885 C CA . TYR A 1 114 ? 13.228 -0.264 -13.089 1.00 95.50 114 TYR A CA 1
ATOM 886 C C . TYR A 1 114 ? 13.351 -0.687 -11.633 1.00 95.50 114 TYR A C 1
ATOM 888 O O . TYR A 1 114 ? 14.224 -0.206 -10.914 1.00 95.50 114 TYR A O 1
ATOM 896 N N . ILE A 1 115 ? 12.539 -1.658 -11.237 1.00 96.06 115 ILE A N 1
ATOM 897 C CA . ILE A 1 115 ? 12.488 -2.222 -9.890 1.00 96.06 115 ILE A CA 1
ATOM 898 C C . ILE A 1 115 ? 12.847 -3.708 -9.904 1.00 96.06 115 ILE A C 1
ATOM 900 O O . ILE A 1 115 ? 12.769 -4.379 -10.936 1.00 96.06 115 ILE A O 1
ATOM 904 N N . LEU A 1 116 ? 13.235 -4.232 -8.745 1.00 96.12 116 LEU A N 1
ATOM 905 C CA . LEU A 1 116 ? 13.423 -5.661 -8.517 1.00 96.12 116 LEU A CA 1
ATOM 906 C C . LEU A 1 116 ? 12.062 -6.383 -8.459 1.00 96.12 116 LEU A C 1
ATOM 908 O O . LEU A 1 116 ? 11.165 -5.996 -7.714 1.00 96.12 116 LEU A O 1
ATOM 912 N N . LYS A 1 117 ? 11.894 -7.470 -9.213 1.00 95.44 117 LYS A N 1
ATOM 913 C CA . LYS A 1 117 ? 10.672 -8.288 -9.189 1.00 95.44 117 LYS A CA 1
ATOM 914 C C . LYS A 1 117 ? 10.408 -8.817 -7.773 1.00 95.44 117 LYS A C 1
ATOM 916 O O . LYS A 1 117 ? 11.278 -9.435 -7.160 1.00 95.44 117 LYS A O 1
ATOM 921 N N . GLY A 1 118 ? 9.192 -8.600 -7.272 1.00 95.69 118 GLY A N 1
ATOM 922 C CA . GLY A 1 118 ? 8.770 -9.049 -5.940 1.00 95.69 118 GLY A CA 1
ATOM 923 C C . GLY A 1 118 ? 9.290 -8.200 -4.775 1.00 95.69 118 GLY A C 1
ATOM 924 O O . GLY A 1 118 ? 9.164 -8.628 -3.629 1.00 95.69 118 GLY A O 1
ATOM 925 N N . SER A 1 119 ? 9.871 -7.024 -5.034 1.00 97.31 119 SER A N 1
ATOM 926 C CA . SER A 1 119 ? 10.376 -6.130 -3.981 1.00 97.31 119 SER A CA 1
ATOM 927 C C . SER A 1 119 ? 9.360 -5.113 -3.457 1.00 97.31 119 SER A C 1
ATOM 929 O O . SER A 1 119 ? 9.664 -4.386 -2.514 1.00 97.31 119 SER A O 1
ATOM 931 N N . CYS A 1 120 ? 8.169 -5.047 -4.055 1.00 97.38 120 CYS A N 1
ATOM 932 C CA . CYS A 1 120 ? 7.137 -4.087 -3.679 1.00 97.38 120 CYS A CA 1
ATOM 933 C C . CYS A 1 120 ? 6.450 -4.454 -2.359 1.00 97.38 120 CYS A C 1
ATOM 935 O O . CYS A 1 120 ? 6.065 -5.607 -2.158 1.00 97.38 120 CYS A O 1
ATOM 937 N N . GLY A 1 121 ? 6.240 -3.456 -1.506 1.00 97.94 121 GLY A N 1
ATOM 938 C CA . GLY A 1 121 ? 5.417 -3.517 -0.302 1.00 97.94 121 GLY A CA 1
ATOM 939 C C . GLY A 1 121 ? 4.411 -2.365 -0.256 1.00 97.94 121 GLY A C 1
ATOM 940 O O . GLY A 1 121 ? 4.513 -1.405 -1.020 1.00 97.94 121 GLY A O 1
ATOM 941 N N . LEU A 1 122 ? 3.431 -2.483 0.634 1.00 98.38 122 LEU A N 1
ATOM 942 C CA . LEU A 1 122 ? 2.384 -1.499 0.879 1.00 98.38 122 LEU A CA 1
ATOM 943 C C . LEU A 1 122 ? 2.426 -1.055 2.338 1.00 98.38 122 LEU A C 1
ATOM 945 O O . LEU A 1 122 ? 2.187 -1.851 3.252 1.00 98.38 122 LEU A O 1
ATOM 949 N N . GLU A 1 123 ? 2.636 0.240 2.532 1.00 98.12 123 GLU A N 1
ATOM 950 C CA . GLU A 1 123 ? 2.372 0.917 3.792 1.00 98.12 123 GLU A CA 1
ATOM 951 C C . GLU A 1 123 ? 0.951 1.484 3.772 1.00 98.12 123 GLU A C 1
ATOM 953 O O . GLU A 1 123 ? 0.526 2.111 2.800 1.00 98.12 123 GLU A O 1
ATOM 958 N N . TYR A 1 124 ? 0.183 1.245 4.834 1.00 98.00 124 TYR A N 1
ATOM 959 C CA . TYR A 1 124 ? -1.201 1.704 4.913 1.00 98.00 124 TYR A CA 1
ATOM 960 C C . TYR A 1 124 ? -1.579 2.201 6.310 1.00 98.00 124 TYR A C 1
ATOM 962 O O . TYR A 1 124 ? -1.099 1.699 7.329 1.00 98.00 124 TYR A O 1
ATOM 970 N N . SER A 1 125 ? -2.487 3.173 6.374 1.00 97.88 125 SER A N 1
ATOM 971 C CA . SER A 1 125 ? -3.211 3.517 7.599 1.00 97.88 125 SER A CA 1
ATOM 972 C C . SER A 1 125 ? -4.618 2.923 7.574 1.00 97.88 125 SER A C 1
ATOM 974 O O . SER A 1 125 ? -5.255 2.827 6.521 1.00 97.88 125 SER A O 1
ATOM 976 N N . LEU A 1 126 ? -5.108 2.510 8.740 1.00 97.56 126 LEU A N 1
ATOM 977 C CA . LEU A 1 126 ? -6.437 1.938 8.910 1.00 97.56 126 LEU A CA 1
ATOM 978 C C . LEU A 1 126 ? -7.349 2.936 9.625 1.00 97.56 126 LEU A C 1
ATOM 980 O O . LEU A 1 126 ? -7.123 3.306 10.779 1.00 97.56 126 LEU A O 1
ATOM 984 N N . GLU A 1 127 ? -8.408 3.358 8.944 1.00 97.19 127 GLU A N 1
ATOM 985 C CA . GLU A 1 127 ? -9.361 4.332 9.460 1.00 97.19 127 GLU A CA 1
ATOM 986 C C . GLU A 1 127 ? -10.699 3.679 9.784 1.00 97.19 127 GLU A C 1
ATOM 988 O O . GLU A 1 127 ? -11.197 2.840 9.032 1.00 97.19 127 GLU A O 1
ATOM 993 N N . LEU A 1 128 ? -11.328 4.125 10.873 1.00 96.31 128 LEU A N 1
ATOM 994 C CA . LEU A 1 128 ? -12.733 3.824 11.114 1.00 96.31 128 LEU A CA 1
ATOM 995 C C . LEU A 1 128 ? -13.590 4.599 10.111 1.00 96.31 128 LEU A C 1
ATOM 997 O O . LEU A 1 128 ? -13.376 5.793 9.854 1.00 96.31 128 LEU A O 1
ATOM 1001 N N . THR A 1 129 ? -14.600 3.938 9.568 1.00 96.56 129 THR A N 1
ATOM 1002 C CA . THR A 1 129 ? -15.695 4.599 8.857 1.00 96.56 129 THR A CA 1
ATOM 1003 C C . THR A 1 129 ? -16.681 5.199 9.859 1.00 96.56 129 THR A C 1
ATOM 1005 O O . THR A 1 129 ? -16.545 5.041 11.075 1.00 96.56 129 THR A O 1
ATOM 1008 N N . GLU A 1 130 ? -17.668 5.940 9.364 1.00 94.75 130 GLU A N 1
ATOM 1009 C CA . GLU A 1 130 ? -18.763 6.441 10.201 1.00 94.75 130 GLU A CA 1
ATOM 1010 C C . GLU A 1 130 ? -19.501 5.289 10.909 1.00 94.75 130 GLU A C 1
ATOM 1012 O O . GLU A 1 130 ? -19.746 5.356 12.113 1.00 94.75 130 GLU A O 1
ATOM 1017 N N . ASP A 1 131 ? -19.741 4.182 10.200 1.00 94.19 131 ASP A N 1
ATOM 1018 C CA . ASP A 1 131 ? -20.370 2.983 10.761 1.00 94.19 131 ASP A CA 1
ATOM 1019 C C . ASP A 1 131 ? -19.524 2.366 11.884 1.00 94.19 131 ASP A C 1
ATOM 1021 O O . ASP A 1 131 ? -20.044 2.025 12.950 1.00 94.19 131 ASP A O 1
ATOM 1025 N N . GLY A 1 132 ? -18.203 2.277 11.689 1.00 93.75 132 GLY A N 1
ATOM 1026 C CA . GLY A 1 132 ? -17.279 1.773 12.708 1.00 93.75 132 GLY A CA 1
ATOM 1027 C C . GLY A 1 132 ? -17.228 2.658 13.959 1.00 93.75 132 GLY A C 1
ATOM 1028 O O . GLY A 1 132 ? -17.206 2.155 15.089 1.00 93.75 132 GLY A O 1
ATOM 1029 N N . ARG A 1 133 ? -17.281 3.986 13.786 1.00 93.81 133 ARG A N 1
ATOM 1030 C CA . ARG A 1 133 ? -17.357 4.934 14.912 1.00 93.81 133 ARG A CA 1
ATOM 1031 C C . ARG A 1 133 ? -18.652 4.765 15.701 1.00 93.81 133 ARG A C 1
ATOM 1033 O O . ARG A 1 133 ? -18.603 4.690 16.925 1.00 93.81 133 ARG A O 1
ATOM 1040 N N . ARG A 1 134 ? -19.794 4.617 15.027 1.00 92.50 134 ARG A N 1
ATOM 1041 C CA . ARG A 1 134 ? -21.088 4.398 15.695 1.00 92.50 134 ARG A CA 1
ATOM 1042 C C . ARG A 1 134 ? -21.124 3.099 16.493 1.00 92.50 134 ARG A C 1
ATOM 1044 O O . ARG A 1 134 ? -21.618 3.103 17.614 1.00 92.50 134 ARG A O 1
ATOM 1051 N N . ARG A 1 135 ? -20.559 2.003 15.970 1.00 89.38 135 ARG A N 1
ATOM 1052 C CA . ARG A 1 135 ? -20.479 0.721 16.700 1.00 89.38 135 ARG A CA 1
ATOM 1053 C C . ARG A 1 135 ? -19.630 0.835 17.968 1.00 89.38 135 ARG A C 1
ATOM 1055 O O . ARG A 1 135 ? -20.036 0.369 19.027 1.00 89.38 135 ARG A O 1
ATOM 1062 N N . THR A 1 136 ? -18.478 1.499 17.878 1.00 82.69 136 THR A N 1
ATOM 1063 C CA . THR A 1 136 ? -17.585 1.691 19.036 1.00 82.69 136 THR A CA 1
ATOM 1064 C C . THR A 1 136 ? -18.145 2.680 20.065 1.00 82.69 136 THR A C 1
ATOM 1066 O O . THR A 1 136 ? -17.904 2.515 21.260 1.00 82.69 136 THR A O 1
ATOM 1069 N N . GLN A 1 137 ? -18.932 3.671 19.635 1.00 76.44 137 GLN A N 1
ATOM 1070 C CA . GLN A 1 137 ? -19.631 4.607 20.522 1.00 76.44 137 GLN A CA 1
ATOM 1071 C C . GLN A 1 137 ? -20.901 4.015 21.147 1.00 76.44 137 GLN A C 1
ATOM 1073 O O . GLN A 1 137 ? -21.123 4.221 22.333 1.00 76.44 137 GLN A O 1
ATOM 1078 N N . GLY A 1 138 ? -21.683 3.207 20.425 1.00 60.25 138 GLY A N 1
ATOM 1079 C CA . GLY A 1 138 ? -22.869 2.533 20.973 1.00 60.25 138 GLY A CA 1
ATOM 1080 C C . GLY A 1 138 ? -22.541 1.574 22.126 1.00 60.25 138 GLY A C 1
ATOM 1081 O O . GLY A 1 138 ? -23.320 1.437 23.072 1.00 60.25 138 GLY A O 1
ATOM 1082 N N . SER A 1 139 ? -21.341 0.980 22.121 1.00 56.59 139 SER A N 1
ATOM 1083 C CA . SER A 1 139 ? -20.817 0.245 23.282 1.00 56.59 139 SER A CA 1
ATOM 1084 C C . SER A 1 139 ? -20.434 1.146 24.463 1.00 56.59 139 SER A C 1
ATOM 1086 O O . SER A 1 139 ? -20.448 0.675 25.595 1.00 56.59 139 SER A O 1
ATOM 1088 N N . ARG A 1 140 ? -20.112 2.426 24.235 1.00 52.81 140 ARG A N 1
ATOM 1089 C CA . ARG A 1 140 ? -19.809 3.403 25.298 1.00 52.81 140 ARG A CA 1
ATOM 1090 C C . ARG A 1 140 ? -21.068 4.064 25.868 1.00 52.81 140 ARG A C 1
ATOM 1092 O O . ARG A 1 140 ? -21.123 4.272 27.075 1.00 52.81 140 ARG A O 1
ATOM 1099 N N . ASP A 1 141 ? -22.099 4.297 25.057 1.00 48.72 141 ASP A N 1
ATOM 1100 C CA . ASP A 1 141 ? -23.395 4.822 25.528 1.00 48.72 141 ASP A CA 1
ATOM 1101 C C . ASP A 1 141 ? -24.226 3.779 26.288 1.00 48.72 141 ASP A C 1
ATOM 1103 O O . ASP A 1 141 ? -25.049 4.126 27.130 1.00 48.72 141 ASP A O 1
ATOM 1107 N N . SER A 1 142 ? -23.930 2.488 26.115 1.00 48.00 142 SER A N 1
ATOM 1108 C CA . SER A 1 142 ? -24.444 1.430 27.003 1.00 48.00 142 SER A CA 1
ATOM 1109 C C . SER A 1 142 ? -23.793 1.452 28.399 1.00 48.00 142 SER A C 1
ATOM 1111 O O . SER A 1 142 ? -24.144 0.662 29.275 1.00 48.00 142 SER A O 1
ATOM 1113 N N . GLN A 1 143 ? -22.838 2.361 28.617 1.00 45.81 143 GLN A N 1
ATOM 1114 C CA . GLN A 1 143 ? -22.079 2.518 29.846 1.00 45.81 143 GLN A CA 1
ATOM 1115 C C . GLN A 1 143 ? -22.223 3.929 30.443 1.00 45.81 143 GLN A C 1
ATOM 1117 O O . GLN A 1 143 ? -21.407 4.341 31.259 1.00 45.81 143 GLN A O 1
ATOM 1122 N N . SER A 1 144 ? -23.334 4.626 30.170 1.00 45.06 144 SER A N 1
ATOM 1123 C CA . SER A 1 144 ? -23.864 5.665 31.073 1.00 45.06 144 SER A CA 1
ATOM 1124 C C . SER A 1 144 ? -24.558 5.062 32.314 1.00 45.06 144 SER A C 1
ATOM 1126 O O . SER A 1 144 ? -25.386 5.705 32.954 1.00 45.06 144 SER A O 1
ATOM 1128 N N . GLY A 1 145 ? -24.239 3.806 32.650 1.00 47.69 145 GLY A N 1
ATOM 1129 C CA . GLY A 1 145 ? -24.841 3.024 33.727 1.00 47.69 145 GLY A CA 1
ATOM 1130 C C . GLY A 1 145 ? -23.828 2.318 34.631 1.00 47.69 145 GLY A C 1
ATOM 1131 O O . GLY A 1 145 ? -24.179 1.318 35.252 1.00 47.69 145 GLY A O 1
ATOM 1132 N N . PHE A 1 146 ? -22.580 2.799 34.749 1.00 46.91 146 PHE A N 1
ATOM 1133 C CA . PHE A 1 146 ? -21.677 2.344 35.819 1.00 46.91 146 PHE A CA 1
ATOM 1134 C C . PHE A 1 146 ? -22.089 2.937 37.180 1.00 46.91 146 PHE A C 1
ATOM 1136 O O . PHE A 1 146 ? -21.344 3.649 37.841 1.00 46.91 146 PHE A O 1
ATOM 1143 N N . ASN A 1 147 ? -23.253 2.504 37.661 1.00 49.44 147 ASN A N 1
ATOM 1144 C CA . ASN A 1 147 ? -23.551 2.356 39.087 1.00 49.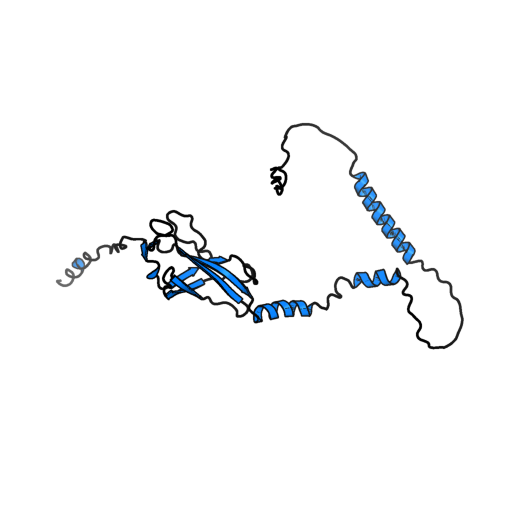44 147 ASN A CA 1
ATOM 1145 C C . ASN A 1 147 ? -22.881 1.084 39.671 1.00 49.44 147 ASN A C 1
ATOM 1147 O O . ASN A 1 147 ? -23.330 0.546 40.675 1.00 49.44 147 ASN A O 1
ATOM 1151 N N . GLY A 1 148 ? -21.820 0.561 39.039 1.00 49.38 148 GLY A N 1
ATOM 1152 C CA . GLY A 1 148 ? -21.250 -0.759 39.351 1.00 49.38 148 GLY A CA 1
ATOM 1153 C C . GLY A 1 148 ? -19.969 -0.766 40.193 1.00 49.38 148 GLY A C 1
ATOM 1154 O O . GLY A 1 148 ? -19.643 -1.801 40.761 1.00 49.38 148 GLY A O 1
ATOM 1155 N N . PHE A 1 149 ? -19.245 0.357 40.308 1.00 46.03 149 PHE A N 1
ATOM 1156 C CA . PHE A 1 149 ? -18.031 0.440 41.150 1.00 46.03 149 PHE A CA 1
ATOM 1157 C C . PHE A 1 149 ? -17.947 1.709 42.027 1.00 46.03 149 PHE A C 1
ATOM 1159 O O . PHE A 1 149 ? -16.960 1.935 42.715 1.00 46.03 149 PHE A O 1
ATOM 1166 N N . GLY A 1 150 ? -19.002 2.534 42.022 1.00 45.41 150 GLY A N 1
ATOM 1167 C CA . GLY A 1 150 ? -19.238 3.626 42.985 1.00 45.41 150 GLY A CA 1
ATOM 1168 C C . GLY A 1 150 ? -20.458 3.383 43.893 1.00 45.41 150 GLY A C 1
ATOM 1169 O O . GLY A 1 150 ? -20.763 4.180 44.780 1.00 45.41 150 GLY A O 1
ATOM 1170 N N . GLY A 1 151 ? -21.176 2.271 43.690 1.00 49.12 151 GLY A N 1
ATOM 1171 C CA . GLY A 1 151 ? -22.370 1.910 44.464 1.00 49.12 151 GLY A CA 1
ATOM 1172 C C . GLY A 1 151 ? -22.051 1.431 45.879 1.00 49.12 151 GLY A C 1
ATOM 1173 O O . GLY A 1 151 ? -22.773 1.748 46.813 1.00 49.12 151 GLY A O 1
ATOM 1174 N N . PHE A 1 152 ? -20.920 0.753 46.074 1.00 50.09 152 PHE A N 1
ATOM 1175 C CA . PHE A 1 152 ? -20.449 0.441 47.424 1.00 50.09 152 PHE A CA 1
ATOM 1176 C C . PHE A 1 152 ? -19.833 1.658 48.115 1.00 50.09 152 PHE A C 1
ATOM 1178 O O . PHE A 1 152 ? -19.720 1.635 49.337 1.00 50.09 152 PHE A O 1
ATOM 1185 N N . THR A 1 153 ? -19.456 2.719 47.376 1.00 49.84 153 THR A N 1
ATOM 1186 C CA . THR A 1 153 ? -18.855 3.907 47.997 1.00 49.84 153 THR A CA 1
ATOM 1187 C C . THR A 1 153 ? -19.866 4.925 48.504 1.00 49.84 153 THR A C 1
ATOM 1189 O O . THR A 1 153 ? -19.645 5.597 49.510 1.00 49.84 153 THR A O 1
ATOM 1192 N N . SER A 1 154 ? -20.996 5.034 47.814 1.00 49.59 154 SER A N 1
ATOM 1193 C CA . SER A 1 154 ? -22.045 6.001 48.139 1.00 49.59 154 SER A CA 1
ATOM 1194 C C . SER A 1 154 ? -22.824 5.638 49.406 1.00 49.59 154 SER A C 1
ATOM 1196 O O . SER A 1 154 ? -23.188 6.539 50.157 1.00 49.59 154 SER A O 1
ATOM 1198 N N . SER A 1 155 ? -23.000 4.348 49.709 1.00 48.59 155 SER A N 1
ATOM 1199 C CA . SER A 1 155 ? -23.684 3.890 50.928 1.00 48.59 155 SER A CA 1
ATOM 1200 C C . SER A 1 155 ? -22.859 4.045 52.210 1.00 48.59 155 SER A C 1
ATOM 1202 O O . SER A 1 155 ? -23.438 4.122 53.290 1.00 48.59 155 SER A O 1
ATOM 1204 N N . PHE A 1 156 ? -21.525 4.114 52.123 1.00 54.84 156 PHE A N 1
ATOM 1205 C CA . PHE A 1 156 ? -20.695 4.395 53.301 1.00 54.84 156 PHE A CA 1
ATOM 1206 C C . PHE A 1 156 ? -20.528 5.903 53.547 1.00 54.84 156 PHE A C 1
ATOM 1208 O O . PHE A 1 156 ? -20.479 6.333 54.698 1.00 54.84 156 PHE A O 1
ATOM 1215 N N . PHE A 1 157 ? -20.477 6.727 52.492 1.00 52.94 157 PHE A N 1
ATOM 1216 C CA . PHE A 1 157 ? -20.308 8.179 52.636 1.00 52.94 157 PHE A CA 1
ATOM 1217 C C . PHE A 1 157 ? -21.593 8.909 53.049 1.00 52.94 157 PHE A C 1
ATOM 1219 O O . PHE A 1 157 ? -21.506 9.939 53.720 1.00 52.94 157 PHE A O 1
ATOM 1226 N N . SER A 1 158 ? -22.779 8.376 52.731 1.00 53.62 158 SER A N 1
ATOM 1227 C CA . SER A 1 158 ? -24.054 8.976 53.155 1.00 53.62 158 SER A CA 1
ATOM 1228 C C . SER A 1 158 ? -24.270 8.963 54.675 1.00 53.62 158 SER A C 1
ATOM 1230 O O . SER A 1 158 ? -25.085 9.733 55.170 1.00 53.62 158 SER A O 1
ATOM 1232 N N . GLY A 1 159 ? -23.547 8.117 55.419 1.00 50.03 159 GLY A N 1
ATOM 1233 C CA . GLY A 1 159 ? -23.580 8.088 56.887 1.00 50.03 159 GLY A CA 1
ATOM 1234 C C . GLY A 1 159 ? -22.618 9.071 57.565 1.00 50.03 159 GLY A C 1
ATOM 1235 O O . GLY A 1 159 ? -22.787 9.367 58.742 1.00 50.03 159 GLY A O 1
ATOM 1236 N N . PHE A 1 160 ? -21.620 9.598 56.846 1.00 54.41 160 PHE A N 1
ATOM 1237 C CA . PHE A 1 160 ? -20.587 10.473 57.418 1.00 54.41 160 PHE A CA 1
ATOM 1238 C C . PHE A 1 160 ? -20.833 11.965 57.128 1.00 54.41 160 PHE A C 1
ATOM 1240 O O . PHE A 1 160 ? -20.303 12.824 57.828 1.00 54.41 160 PHE A O 1
ATOM 1247 N N . TRP A 1 161 ? -21.629 12.304 56.109 1.00 43.75 161 TRP A N 1
ATOM 1248 C CA . TRP A 1 161 ? -21.911 13.692 55.724 1.00 43.75 161 TRP A CA 1
ATOM 1249 C C . TRP A 1 161 ? -23.406 13.975 55.859 1.00 43.75 161 TRP A C 1
ATOM 1251 O O . TRP A 1 161 ? -24.203 13.674 54.973 1.00 43.75 161 TRP A O 1
ATOM 1261 N N . GLY A 1 162 ? -23.780 14.544 57.008 1.00 43.88 162 GLY A N 1
ATOM 1262 C CA . GLY A 1 162 ? -25.140 14.975 57.309 1.00 43.88 162 GLY A CA 1
ATOM 1263 C C . GLY A 1 162 ? -25.676 15.920 56.236 1.00 43.88 162 GLY A C 1
ATOM 1264 O O . GLY A 1 162 ? -25.236 17.063 56.109 1.00 43.88 162 GLY A O 1
ATOM 1265 N N . ASN A 1 163 ? -26.652 15.438 55.472 1.00 41.03 163 ASN A N 1
ATOM 1266 C CA . ASN A 1 163 ? -27.340 16.237 54.475 1.00 41.03 163 ASN A CA 1
ATOM 1267 C C . ASN A 1 163 ? -28.287 17.211 55.197 1.00 41.03 163 ASN A C 1
ATOM 1269 O O . ASN A 1 163 ? -29.335 16.814 55.708 1.00 41.03 163 ASN A O 1
ATOM 1273 N N . LYS A 1 164 ? -27.938 18.503 55.233 1.00 40.78 164 LYS A N 1
ATOM 1274 C CA . LYS A 1 164 ? -28.926 19.570 55.439 1.00 40.78 164 LYS A CA 1
ATOM 1275 C C . LYS A 1 164 ? -29.816 19.620 54.197 1.00 40.78 164 LYS A C 1
ATOM 1277 O O . LYS A 1 164 ? -29.451 20.227 53.196 1.00 40.78 164 LYS A O 1
ATOM 1282 N N . GLN A 1 165 ? -30.980 18.985 54.262 1.00 40.81 165 GLN A N 1
ATOM 1283 C CA . GLN A 1 165 ? -32.071 19.267 53.332 1.00 40.81 165 GLN A CA 1
ATOM 1284 C C . GLN A 1 165 ? -32.708 20.625 53.695 1.00 40.81 165 GLN A C 1
ATOM 1286 O O . GLN A 1 165 ? -32.891 20.904 54.883 1.00 40.81 165 GLN A O 1
ATOM 1291 N N . PRO A 1 166 ? -33.056 21.489 52.724 1.00 35.06 166 PRO A N 1
ATOM 1292 C CA . PRO A 1 166 ? -33.946 22.620 52.969 1.00 35.06 166 PRO A CA 1
ATOM 1293 C C . PRO A 1 166 ? -35.402 22.128 53.135 1.00 35.06 166 PRO A C 1
ATOM 1295 O O . PRO A 1 166 ? -35.759 21.085 52.583 1.00 35.06 166 PRO A O 1
ATOM 1298 N N . PRO A 1 167 ? -36.254 22.835 53.900 1.00 37.88 167 PRO A N 1
ATOM 1299 C CA . PRO A 1 167 ? -37.530 22.294 54.349 1.00 37.88 167 PRO A CA 1
ATOM 1300 C C . PRO A 1 167 ? -38.612 22.385 53.266 1.00 37.88 167 PRO A C 1
ATOM 1302 O O . PRO A 1 167 ? -38.850 23.456 52.707 1.00 37.88 167 PRO A O 1
ATOM 1305 N N . GLN A 1 168 ? -39.343 21.288 53.058 1.00 32.19 168 GLN A N 1
ATOM 1306 C CA . GLN A 1 168 ? -40.710 21.325 52.540 1.00 32.19 168 GLN A CA 1
ATOM 1307 C C . GLN A 1 168 ? -41.668 20.925 53.669 1.00 32.19 168 GLN A C 1
ATOM 1309 O O . GLN A 1 168 ? -41.477 19.914 54.341 1.00 32.19 168 GLN A O 1
ATOM 1314 N N . GLN A 1 169 ? -42.656 21.786 53.916 1.00 34.25 169 GLN A N 1
ATOM 1315 C CA . GLN A 1 169 ? -43.691 21.638 54.937 1.00 34.25 169 GLN A CA 1
ATOM 1316 C C . GLN A 1 169 ? -44.506 20.356 54.742 1.00 34.25 169 GLN A C 1
ATOM 1318 O O . GLN A 1 169 ? -45.075 20.169 53.672 1.00 34.25 169 GLN A O 1
ATOM 1323 N N . GLN A 1 170 ? -44.706 19.590 55.817 1.00 29.03 170 GLN A N 1
ATOM 1324 C CA . GLN A 1 170 ? -46.046 19.145 56.213 1.00 29.03 170 GLN A CA 1
ATOM 1325 C C . GLN A 1 170 ? -46.069 18.646 57.664 1.00 29.03 170 GLN A C 1
ATOM 1327 O O . GLN A 1 170 ? -45.243 17.861 58.115 1.00 29.03 170 GLN A O 1
ATOM 1332 N N . SER A 1 171 ? -47.034 19.193 58.394 1.00 29.62 171 SER A N 1
ATOM 1333 C CA . SER A 1 171 ? -47.451 18.908 59.762 1.00 29.62 171 SER A CA 1
ATOM 1334 C C . SER A 1 171 ? -47.911 17.463 59.962 1.00 29.62 171 SER A C 1
ATOM 1336 O O . SER A 1 171 ? -48.625 16.967 59.105 1.00 29.62 171 SER A O 1
ATOM 1338 N N . HIS A 1 172 ? -47.592 16.842 61.107 1.00 26.59 172 HIS A N 1
ATOM 1339 C CA . HIS A 1 172 ? -48.529 16.193 62.048 1.00 26.59 172 HIS A CA 1
ATOM 1340 C C . HIS A 1 172 ? -47.765 15.619 63.267 1.00 26.59 172 HIS A C 1
ATOM 1342 O O . HIS A 1 172 ? -46.568 15.364 63.219 1.00 26.59 172 HIS A O 1
ATOM 1348 N N . GLN A 1 173 ? -48.467 15.554 64.397 1.00 33.34 173 GLN A N 1
ATOM 1349 C CA . GLN A 1 173 ? -47.989 15.562 65.786 1.00 33.34 173 GLN A CA 1
ATOM 1350 C C . GLN A 1 173 ? -47.453 14.213 66.302 1.00 33.34 173 GLN A C 1
ATOM 1352 O O . GLN A 1 173 ? -47.963 13.170 65.900 1.00 33.34 173 GLN A O 1
ATOM 1357 N N . SER A 1 174 ? -46.559 14.251 67.306 1.00 27.00 174 SER A N 1
ATOM 1358 C CA . SER A 1 174 ? -46.679 13.611 68.648 1.00 27.00 174 SER A CA 1
ATOM 1359 C C . SER A 1 174 ? -45.315 13.199 69.226 1.00 27.00 174 SER A C 1
ATOM 1361 O O . SER A 1 174 ? -44.457 12.675 68.525 1.00 27.00 174 SER A O 1
ATOM 1363 N N . ALA A 1 175 ? -45.128 13.456 70.521 1.00 31.92 175 ALA A N 1
ATOM 1364 C CA . ALA A 1 175 ? -43.894 13.281 71.285 1.00 31.92 175 ALA A CA 1
ATOM 1365 C C . ALA A 1 175 ? -43.607 11.824 71.702 1.00 31.92 175 ALA A C 1
ATOM 1367 O O . ALA A 1 175 ? -44.541 11.106 72.034 1.00 31.92 175 ALA A O 1
ATOM 1368 N N . HIS A 1 176 ? -42.322 11.441 71.775 1.00 28.88 176 HIS A N 1
ATOM 1369 C CA . HIS A 1 176 ? -41.673 10.746 72.909 1.00 28.88 176 HIS A CA 1
ATOM 1370 C C . HIS A 1 176 ? -40.157 10.566 72.639 1.00 28.88 176 HIS A C 1
ATOM 1372 O O . HIS A 1 176 ? -39.783 10.261 71.506 1.00 28.88 176 HIS A O 1
ATOM 1378 N N . PRO A 1 177 ? -39.265 10.750 73.637 1.00 44.12 177 PRO A N 1
ATOM 1379 C CA . PRO A 1 177 ? -37.821 10.616 73.462 1.00 44.12 177 PRO A CA 1
ATOM 1380 C C . PRO A 1 177 ? -37.370 9.181 73.763 1.00 44.12 177 PRO A C 1
ATOM 1382 O O . PRO A 1 177 ? -37.782 8.601 74.763 1.00 44.12 177 PRO A O 1
ATOM 1385 N N . SER A 1 178 ? -36.501 8.611 72.929 1.00 28.66 178 SER A N 1
ATOM 1386 C CA . SER A 1 178 ? -35.795 7.361 73.244 1.00 28.66 178 SER A CA 1
ATOM 1387 C C . SER A 1 178 ? -34.339 7.494 72.828 1.00 28.66 178 SER A C 1
ATOM 1389 O O . SER A 1 178 ? -34.007 7.525 71.649 1.00 28.66 178 SER A O 1
ATOM 1391 N N . HIS A 1 179 ? -33.491 7.626 73.839 1.00 38.72 179 HIS A N 1
ATOM 1392 C CA . HIS A 1 179 ? -32.048 7.490 73.774 1.00 38.72 179 HIS A CA 1
ATOM 1393 C C . HIS A 1 179 ? -31.701 6.049 73.372 1.00 38.72 179 HIS A C 1
ATOM 1395 O O . HIS A 1 179 ? -32.062 5.114 74.085 1.00 38.72 179 HIS A O 1
ATOM 1401 N N . SER A 1 180 ? -30.997 5.858 72.260 1.00 38.69 180 SER A N 1
ATOM 1402 C CA . SER A 1 180 ? -30.298 4.603 71.982 1.00 38.69 180 SER A CA 1
ATOM 1403 C C . SER A 1 180 ? -29.009 4.912 71.238 1.00 38.69 180 SER A C 1
ATOM 1405 O O . SER A 1 180 ? -29.018 5.491 70.154 1.00 38.69 180 SER A O 1
ATOM 1407 N N . GLU A 1 181 ? -27.916 4.572 71.901 1.00 45.19 181 GLU A N 1
ATOM 1408 C CA . GLU A 1 181 ? -26.537 4.886 71.576 1.00 45.19 181 GLU A CA 1
ATOM 1409 C C . GLU A 1 181 ? -26.119 4.248 70.247 1.00 45.19 181 GLU A C 1
ATOM 1411 O O . GLU A 1 181 ? -26.171 3.027 70.077 1.00 45.19 181 GLU A O 1
ATOM 1416 N N . ASP A 1 182 ? -25.674 5.092 69.316 1.00 51.12 182 ASP A N 1
ATOM 1417 C CA . ASP A 1 182 ? -25.100 4.704 68.029 1.00 51.12 182 ASP A CA 1
ATOM 1418 C C . ASP A 1 182 ? -23.702 4.095 68.248 1.00 51.12 182 ASP A C 1
ATOM 1420 O O . ASP A 1 182 ? -22.657 4.735 68.141 1.00 51.12 182 ASP A O 1
ATOM 1424 N N . SER A 1 183 ? -23.700 2.839 68.684 1.00 57.72 183 SER A N 1
ATOM 1425 C CA . SER A 1 183 ? -22.522 2.080 69.122 1.00 57.72 183 SER A CA 1
ATOM 1426 C C . SER A 1 183 ? -21.881 1.260 67.992 1.00 57.72 183 SER A C 1
ATOM 1428 O O . SER A 1 183 ? -20.831 0.648 68.187 1.00 57.72 183 SER A O 1
ATOM 1430 N N . GLY A 1 184 ? -22.453 1.290 66.782 1.00 59.41 184 GLY A N 1
ATOM 1431 C CA . GLY A 1 184 ? -21.923 0.580 65.613 1.00 59.41 184 GLY A CA 1
ATOM 1432 C C . GLY A 1 184 ? -20.792 1.322 64.895 1.00 59.41 184 GLY A C 1
ATOM 1433 O O . GLY A 1 184 ? -19.808 0.703 64.490 1.00 59.41 184 GLY A O 1
ATOM 1434 N N . GLY A 1 185 ? -20.886 2.651 64.772 1.00 60.72 185 GLY A N 1
ATOM 1435 C CA . GLY A 1 185 ? -19.902 3.460 64.039 1.00 60.72 185 GLY A CA 1
ATOM 1436 C C . GLY A 1 185 ? -18.536 3.546 64.727 1.00 60.72 185 GLY A C 1
ATOM 1437 O O . GLY A 1 185 ? -17.497 3.437 64.074 1.00 60.72 185 GLY A O 1
ATOM 1438 N N . LEU A 1 186 ? -18.527 3.662 66.059 1.00 64.38 186 LEU A N 1
ATOM 1439 C CA . LEU A 1 186 ? -17.298 3.707 66.858 1.00 64.38 186 LEU A CA 1
ATOM 1440 C C . LEU A 1 186 ? -16.504 2.395 66.745 1.00 64.38 186 LEU A C 1
ATOM 1442 O O . LEU A 1 186 ? -15.282 2.420 66.604 1.00 64.38 186 LEU A O 1
ATOM 1446 N N . LEU A 1 187 ? -17.198 1.252 66.758 1.00 71.62 187 LEU A N 1
ATOM 1447 C CA . LEU A 1 187 ? -16.568 -0.064 66.645 1.00 71.62 187 LEU A CA 1
ATOM 1448 C C . LEU A 1 187 ? -15.846 -0.234 65.304 1.00 71.62 187 LEU A C 1
ATOM 1450 O O . LEU A 1 187 ? -14.722 -0.730 65.280 1.00 71.62 187 LEU A O 1
ATOM 1454 N N . VAL A 1 188 ? -16.437 0.235 64.201 1.00 77.00 188 VAL A N 1
ATOM 1455 C CA . VAL A 1 188 ? -15.811 0.158 62.870 1.00 77.00 188 VAL A CA 1
ATOM 1456 C C . VAL A 1 188 ? -14.550 1.020 62.797 1.00 77.00 188 VAL A C 1
ATOM 1458 O O . VAL A 1 188 ? -13.521 0.561 62.301 1.00 77.00 188 VAL A O 1
ATOM 1461 N N . VAL A 1 189 ? -14.588 2.240 63.342 1.00 78.12 189 VAL A N 1
ATOM 1462 C CA . VAL A 1 189 ? -13.420 3.137 63.375 1.00 78.12 189 VAL A CA 1
ATOM 1463 C C . VAL A 1 189 ? -12.286 2.533 64.207 1.00 78.12 189 VAL A C 1
ATOM 1465 O O . VAL A 1 189 ? -11.135 2.538 63.770 1.00 78.12 189 VAL A O 1
ATOM 1468 N N . VAL A 1 190 ? -12.599 1.949 65.368 1.00 84.25 190 VAL A N 1
ATOM 1469 C CA . VAL A 1 190 ? -11.607 1.275 66.219 1.00 84.25 190 VAL A CA 1
ATOM 1470 C C . VAL A 1 190 ? -10.986 0.074 65.498 1.00 84.25 190 VAL A C 1
ATOM 1472 O O . VAL A 1 190 ? -9.765 -0.072 65.504 1.00 84.25 190 VAL A O 1
ATOM 1475 N N . VAL A 1 191 ? -11.786 -0.752 64.818 1.00 87.44 191 VAL A N 1
ATOM 1476 C CA . VAL A 1 191 ? -11.280 -1.908 64.057 1.00 87.44 191 VAL A CA 1
ATOM 1477 C C . VAL A 1 191 ? -10.356 -1.468 62.917 1.00 87.44 191 VAL A C 1
ATOM 1479 O O . VAL A 1 191 ? -9.285 -2.048 62.744 1.00 87.44 191 VAL A O 1
ATOM 1482 N N . LEU A 1 192 ? -10.711 -0.417 62.174 1.00 84.88 192 LEU A N 1
ATOM 1483 C CA . LEU A 1 192 ? -9.874 0.107 61.089 1.00 84.88 192 LEU A CA 1
ATOM 1484 C C . LEU A 1 192 ? -8.544 0.679 61.598 1.00 84.88 192 LEU A C 1
ATOM 1486 O O . LEU A 1 192 ? -7.506 0.452 60.976 1.00 84.88 192 LEU A O 1
ATOM 1490 N N . LEU A 1 193 ? -8.551 1.363 62.746 1.00 89.88 193 LEU A N 1
ATOM 1491 C CA . LEU A 1 193 ? -7.329 1.857 63.383 1.00 89.88 193 LEU A CA 1
ATOM 1492 C C . LEU A 1 193 ? -6.424 0.710 63.852 1.00 89.88 193 LEU A C 1
ATOM 1494 O O . LEU A 1 193 ? -5.210 0.789 63.676 1.00 89.88 193 LEU A O 1
ATOM 1498 N N . LEU A 1 194 ? -6.994 -0.375 64.386 1.00 89.25 194 LEU A N 1
ATOM 1499 C CA . LEU A 1 194 ? -6.233 -1.563 64.787 1.00 89.25 194 LEU A CA 1
ATOM 1500 C C . LEU A 1 194 ? -5.628 -2.296 63.585 1.00 89.25 194 LEU A C 1
ATOM 1502 O O . LEU A 1 194 ? -4.466 -2.699 63.641 1.00 89.25 194 LEU A O 1
ATOM 1506 N N . LEU A 1 195 ? -6.376 -2.427 62.485 1.00 88.69 195 LEU A N 1
ATOM 1507 C CA . LEU A 1 195 ? -5.874 -3.016 61.241 1.00 88.69 195 LEU A CA 1
ATOM 1508 C C . LEU A 1 195 ? -4.753 -2.164 60.635 1.00 88.69 195 LEU A C 1
ATOM 1510 O O . LEU A 1 195 ? -3.688 -2.691 60.312 1.00 88.69 195 LEU A O 1
ATOM 1514 N N . GLY A 1 196 ? -4.950 -0.845 60.551 1.00 91.06 196 GLY A N 1
ATOM 1515 C CA . GLY A 1 196 ? -3.924 0.092 60.093 1.00 91.06 196 GLY A CA 1
ATOM 1516 C C . GLY A 1 196 ? -2.670 0.059 60.970 1.00 91.06 196 GLY A C 1
ATOM 1517 O O . GLY A 1 196 ? -1.556 0.006 60.449 1.00 91.06 196 GLY A O 1
ATOM 1518 N N . TYR A 1 197 ? -2.834 0.003 62.295 1.00 88.62 197 TYR A N 1
ATOM 1519 C CA . TYR A 1 197 ? -1.725 -0.130 63.239 1.00 88.62 197 TYR A CA 1
ATOM 1520 C C . TYR A 1 197 ? -0.991 -1.470 63.094 1.00 88.62 197 TYR A C 1
ATOM 1522 O O . TYR A 1 197 ? 0.237 -1.494 63.131 1.00 88.62 197 TYR A O 1
ATOM 1530 N N . GLY A 1 198 ? -1.714 -2.574 62.882 1.00 85.81 198 GLY A N 1
ATOM 1531 C CA . GLY A 1 198 ? -1.129 -3.895 62.643 1.00 85.81 198 GLY A CA 1
ATOM 1532 C C . GLY A 1 198 ? -0.260 -3.924 61.387 1.00 85.81 198 GLY A C 1
ATOM 1533 O O . GLY A 1 198 ? 0.872 -4.405 61.429 1.00 85.81 198 GLY A O 1
ATOM 1534 N N . VAL A 1 199 ? -0.745 -3.324 60.297 1.00 87.94 199 VAL A N 1
ATOM 1535 C CA . VAL A 1 199 ? 0.018 -3.165 59.052 1.00 87.94 199 VAL A CA 1
ATOM 1536 C C . VAL A 1 199 ? 1.240 -2.267 59.274 1.00 87.94 199 VAL A C 1
ATOM 1538 O O . VAL A 1 199 ? 2.356 -2.655 58.937 1.00 87.94 199 VAL A O 1
ATOM 1541 N N . TYR A 1 200 ? 1.066 -1.112 59.920 1.00 83.19 200 TYR A N 1
ATOM 1542 C CA . TYR A 1 200 ? 2.158 -0.199 60.272 1.00 83.19 200 TYR A CA 1
ATOM 1543 C C . TYR A 1 200 ? 3.262 -0.887 61.096 1.00 83.19 200 TYR A C 1
ATOM 1545 O O . TYR A 1 200 ? 4.449 -0.750 60.794 1.00 83.19 200 TYR A O 1
ATOM 1553 N N . LYS A 1 201 ? 2.883 -1.693 62.096 1.00 77.25 201 LYS A N 1
ATOM 1554 C CA . LYS A 1 201 ? 3.817 -2.477 62.915 1.00 77.25 201 LYS A CA 1
ATOM 1555 C C . LYS A 1 201 ? 4.509 -3.584 62.122 1.00 77.25 201 LYS A C 1
ATOM 1557 O O . LYS A 1 201 ? 5.697 -3.800 62.338 1.00 77.25 201 LYS A O 1
ATOM 1562 N N . LEU A 1 202 ? 3.805 -4.251 61.205 1.00 76.88 202 LEU A N 1
ATOM 1563 C CA . LEU A 1 202 ? 4.375 -5.288 60.341 1.00 76.88 202 LEU A CA 1
ATOM 1564 C C . LEU A 1 202 ? 5.482 -4.718 59.439 1.00 76.88 202 LEU A C 1
ATOM 1566 O O . LEU A 1 202 ? 6.541 -5.326 59.309 1.00 76.88 202 LEU A O 1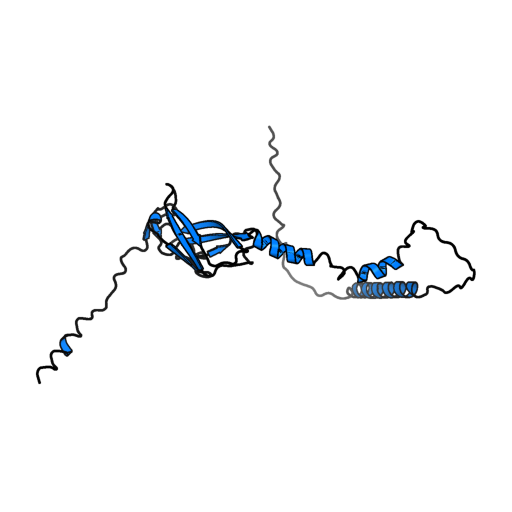
ATOM 1570 N N . PHE A 1 203 ? 5.273 -3.520 58.886 1.00 74.00 203 PHE A N 1
ATOM 1571 C CA . PHE A 1 203 ? 6.272 -2.832 58.064 1.00 74.00 203 PHE A CA 1
ATOM 1572 C C . PHE A 1 203 ? 7.464 -2.291 58.873 1.00 74.00 203 PHE A C 1
ATOM 1574 O O . PHE A 1 203 ? 8.578 -2.258 58.357 1.00 74.00 203 PHE A O 1
ATOM 1581 N N . LEU A 1 204 ? 7.276 -1.934 60.148 1.00 66.62 204 LEU A N 1
ATOM 1582 C CA . LEU A 1 204 ? 8.364 -1.487 61.033 1.00 66.62 204 LEU A CA 1
ATOM 1583 C C . LEU A 1 204 ? 9.177 -2.633 61.648 1.00 66.62 204 LEU A C 1
ATOM 1585 O O . LEU A 1 204 ? 10.375 -2.488 61.872 1.00 66.62 204 LEU A O 1
ATOM 1589 N N . SER A 1 205 ? 8.554 -3.784 61.908 1.00 61.69 205 SER A N 1
ATOM 1590 C CA . SER A 1 205 ? 9.245 -4.980 62.411 1.00 61.69 205 SER A CA 1
ATOM 1591 C C . SER A 1 205 ? 10.054 -5.718 61.335 1.00 61.69 205 SER A C 1
ATOM 1593 O O . SER A 1 205 ? 10.813 -6.623 61.667 1.00 61.69 205 SER A O 1
ATOM 1595 N N . GLY A 1 206 ? 9.941 -5.315 60.065 1.00 57.75 206 GLY A N 1
ATOM 1596 C CA . GLY A 1 206 ? 10.724 -5.847 58.946 1.00 57.75 206 GLY A CA 1
ATOM 1597 C C . GLY A 1 206 ? 12.139 -5.269 58.790 1.00 57.75 206 GLY A C 1
ATOM 1598 O O . GLY A 1 206 ? 12.814 -5.621 57.827 1.00 57.75 206 GLY A O 1
ATOM 1599 N N . GLN A 1 207 ? 12.609 -4.394 59.691 1.00 56.75 207 GLN A N 1
ATOM 1600 C CA . GLN A 1 207 ? 13.932 -3.750 59.589 1.00 56.75 207 GLN A CA 1
ATOM 1601 C C . GLN A 1 207 ? 14.845 -3.961 60.813 1.00 56.75 207 GLN A C 1
ATOM 1603 O O . GLN A 1 207 ? 15.527 -3.037 61.252 1.00 56.75 207 GLN A O 1
ATOM 1608 N N . THR A 1 208 ? 14.931 -5.180 61.357 1.00 46.62 208 THR A N 1
ATOM 1609 C CA . THR A 1 208 ? 15.950 -5.498 62.380 1.00 46.62 208 THR A CA 1
ATOM 1610 C C . THR A 1 208 ? 16.681 -6.823 62.130 1.00 46.62 208 THR A C 1
ATOM 1612 O O . THR A 1 208 ? 16.152 -7.886 62.444 1.00 46.62 208 THR A O 1
ATOM 1615 N N . GLY A 1 209 ? 17.935 -6.704 61.656 1.00 40.47 209 GLY A N 1
ATOM 1616 C CA . GLY A 1 209 ? 19.049 -7.668 61.787 1.00 40.47 209 GLY A CA 1
ATOM 1617 C C . GLY A 1 209 ? 19.291 -8.580 60.572 1.00 40.47 209 GLY A C 1
ATOM 1618 O O . GLY A 1 209 ? 18.374 -9.257 60.136 1.00 40.47 209 GLY A O 1
ATOM 1619 N N . ASN A 1 210 ? 20.490 -8.732 59.993 1.00 41.06 210 ASN A N 1
ATOM 1620 C CA . ASN A 1 210 ? 21.852 -8.261 60.297 1.00 41.06 210 ASN A CA 1
ATOM 1621 C C . ASN A 1 210 ? 22.737 -8.484 59.022 1.00 41.06 210 ASN A C 1
ATOM 1623 O O . ASN A 1 210 ? 22.274 -9.147 58.092 1.00 41.06 210 ASN A O 1
ATOM 1627 N N . PRO A 1 211 ? 23.981 -7.965 58.948 1.00 51.59 211 PRO A N 1
ATOM 1628 C CA . PRO A 1 211 ? 24.744 -7.741 57.724 1.00 51.59 211 PRO A CA 1
ATOM 1629 C C . PRO A 1 211 ? 25.589 -8.947 57.302 1.00 51.59 211 PRO A C 1
ATOM 1631 O O . PRO A 1 211 ? 25.980 -9.778 58.126 1.00 51.59 211 PRO A O 1
ATOM 1634 N N . ARG A 1 212 ? 25.939 -8.988 56.015 1.00 36.91 212 ARG A N 1
ATOM 1635 C CA . ARG A 1 212 ? 27.179 -9.611 55.552 1.00 36.91 212 ARG A CA 1
ATOM 1636 C C . ARG A 1 212 ? 27.671 -8.941 54.281 1.00 36.91 212 ARG A C 1
ATOM 1638 O O . ARG A 1 212 ? 26.898 -8.666 53.368 1.00 36.91 212 ARG A O 1
ATOM 1645 N N . ASP A 1 213 ? 28.957 -8.659 54.329 1.00 38.00 213 ASP A N 1
ATOM 1646 C CA . ASP A 1 213 ? 29.702 -7.772 53.465 1.00 38.00 213 ASP A CA 1
ATOM 1647 C C . ASP A 1 213 ? 29.942 -8.332 52.049 1.00 38.00 213 ASP A C 1
ATOM 1649 O O . ASP A 1 213 ? 29.926 -9.543 51.819 1.00 38.00 213 ASP A O 1
ATOM 1653 N N . ASP A 1 214 ? 30.313 -7.395 51.166 1.00 38.41 214 ASP A N 1
ATOM 1654 C CA . ASP A 1 214 ? 31.494 -7.497 50.296 1.00 38.41 214 ASP A CA 1
ATOM 1655 C C . ASP A 1 214 ? 31.384 -8.138 48.886 1.00 38.41 214 ASP A C 1
ATOM 1657 O O . ASP A 1 214 ? 31.675 -9.315 48.696 1.00 38.41 214 ASP A O 1
ATOM 1661 N N . HIS A 1 215 ? 31.094 -7.327 47.846 1.00 37.31 215 HIS A N 1
ATOM 1662 C CA . HIS A 1 215 ? 32.100 -6.759 46.901 1.00 37.31 215 HIS A CA 1
ATOM 1663 C C . HIS A 1 215 ? 31.518 -6.257 45.550 1.00 37.31 215 HIS A C 1
ATOM 1665 O O . HIS A 1 215 ? 30.867 -6.988 44.812 1.00 37.31 215 HIS A O 1
ATOM 1671 N N . SER A 1 216 ? 31.918 -5.023 45.202 1.00 40.50 216 SER A N 1
ATOM 1672 C CA . SER A 1 216 ? 32.211 -4.452 43.865 1.00 40.50 216 SER A CA 1
ATOM 1673 C C . SER A 1 216 ? 31.144 -4.397 42.755 1.00 40.50 216 SER A C 1
ATOM 1675 O O . SER A 1 216 ? 30.717 -5.418 42.228 1.00 40.50 216 SER A O 1
ATOM 1677 N N . GLY A 1 217 ? 30.869 -3.183 42.253 1.00 36.62 217 GLY A N 1
ATOM 1678 C CA . GLY A 1 217 ? 30.261 -3.000 40.929 1.00 36.62 217 GLY A CA 1
ATOM 1679 C C . GLY A 1 217 ? 29.664 -1.618 40.673 1.00 36.62 217 GLY A C 1
ATOM 1680 O O . GLY A 1 217 ? 28.450 -1.468 40.614 1.00 36.62 217 GLY A O 1
ATOM 1681 N N . SER A 1 218 ? 30.506 -0.599 40.511 1.00 46.12 218 SER A N 1
ATOM 1682 C CA . SER A 1 218 ? 30.114 0.735 40.049 1.00 46.12 218 SER A CA 1
ATOM 1683 C C . SER A 1 218 ? 29.468 0.685 38.661 1.00 46.12 218 SER A C 1
ATOM 1685 O O . SER A 1 218 ? 30.179 0.455 37.688 1.00 46.12 218 SER A O 1
ATOM 1687 N N . THR A 1 219 ? 28.175 0.990 38.518 1.00 40.84 219 THR A N 1
ATOM 1688 C CA . THR A 1 219 ? 27.659 1.686 37.321 1.00 40.84 219 THR A CA 1
ATOM 1689 C C . THR A 1 219 ? 26.314 2.349 37.621 1.00 40.84 219 THR A C 1
ATOM 1691 O O . THR A 1 219 ? 25.285 1.692 37.749 1.00 40.84 219 THR A O 1
ATOM 1694 N N . ALA A 1 220 ? 26.330 3.676 37.740 1.00 45.50 220 ALA A N 1
ATOM 1695 C CA . ALA A 1 220 ? 25.131 4.496 37.677 1.00 45.50 220 ALA A CA 1
ATOM 1696 C C . ALA A 1 220 ? 24.481 4.331 36.291 1.00 45.50 220 ALA A C 1
ATOM 1698 O O . ALA A 1 220 ? 25.164 4.438 35.271 1.00 45.50 220 ALA A O 1
ATOM 1699 N N . GLY A 1 221 ? 23.177 4.049 36.253 1.00 47.78 221 GLY A N 1
ATOM 1700 C CA . GLY A 1 221 ? 22.405 4.035 35.010 1.00 47.78 221 GLY A CA 1
ATOM 1701 C C . GLY A 1 221 ? 22.345 5.433 34.369 1.00 47.78 221 GLY A C 1
ATOM 1702 O O . GLY A 1 221 ? 22.416 6.433 35.088 1.00 47.78 221 GLY A O 1
ATOM 1703 N N . PRO A 1 222 ? 22.243 5.532 33.031 1.00 58.47 222 PRO A N 1
ATOM 1704 C CA . PRO A 1 222 ? 22.272 6.814 32.335 1.00 58.47 222 PRO A CA 1
ATOM 1705 C C . PRO A 1 222 ? 21.008 7.649 32.627 1.00 58.47 222 PRO A C 1
ATOM 1707 O O . PRO A 1 222 ? 19.909 7.089 32.680 1.00 58.47 222 PRO A O 1
ATOM 1710 N N . PRO A 1 223 ? 21.127 8.981 32.797 1.00 63.38 223 PRO A N 1
ATOM 1711 C CA . PRO A 1 223 ? 19.975 9.859 32.976 1.00 63.38 223 PRO A CA 1
ATOM 1712 C C . PRO A 1 223 ? 19.141 9.989 31.683 1.00 63.38 223 PRO A C 1
ATOM 1714 O O . PRO A 1 223 ? 19.671 9.813 30.581 1.00 63.38 223 PRO A O 1
ATOM 1717 N N . PRO A 1 224 ? 17.837 10.311 31.798 1.00 63.19 224 PRO A N 1
ATOM 1718 C CA . PRO A 1 224 ? 16.931 10.455 30.659 1.00 63.19 224 PRO A CA 1
ATOM 1719 C C . PRO A 1 224 ? 17.349 11.614 29.730 1.00 63.19 224 PRO A C 1
ATOM 1721 O O . PRO A 1 224 ? 17.880 12.616 30.216 1.00 63.19 224 PRO A O 1
ATOM 1724 N N . PRO A 1 225 ? 17.095 11.527 28.407 1.00 62.12 225 PRO A N 1
ATOM 1725 C CA . PRO A 1 225 ? 17.451 12.582 27.460 1.00 62.12 225 PRO A CA 1
ATOM 1726 C C . PRO A 1 225 ? 16.735 13.899 27.784 1.00 62.12 225 PRO A C 1
ATOM 1728 O O . PRO A 1 225 ? 15.528 14.042 27.590 1.00 62.12 225 PRO A O 1
ATOM 1731 N N . GLY A 1 226 ? 17.500 14.864 28.291 1.00 45.66 226 GLY A N 1
ATOM 1732 C CA . GLY A 1 226 ? 17.062 16.235 28.505 1.00 45.66 226 GLY A CA 1
ATOM 1733 C C . GLY A 1 226 ? 16.979 17.015 27.193 1.00 45.66 226 GLY A C 1
ATOM 1734 O O . GLY A 1 226 ? 17.887 16.972 26.361 1.00 45.66 226 GLY A O 1
ATOM 1735 N N . PHE A 1 227 ? 15.884 17.761 27.047 1.00 45.78 227 PHE A N 1
ATOM 1736 C CA . PHE A 1 227 ? 15.773 18.922 26.168 1.00 45.78 227 PHE A CA 1
ATOM 1737 C C . PHE A 1 227 ? 16.924 19.898 26.467 1.00 45.78 227 PHE A C 1
ATOM 1739 O O . PHE A 1 227 ? 17.099 20.300 27.615 1.00 45.78 227 PHE A O 1
ATOM 1746 N N . LYS A 1 228 ? 17.689 20.300 25.447 1.00 46.94 228 LYS A N 1
ATOM 1747 C CA . LYS A 1 228 ? 18.620 21.436 25.529 1.00 46.94 228 LYS A CA 1
ATOM 1748 C C . LYS A 1 228 ? 17.864 22.732 25.221 1.00 46.94 228 LYS A C 1
ATOM 1750 O O . LYS A 1 228 ? 17.329 22.832 24.118 1.00 46.94 228 LYS A O 1
ATOM 1755 N N . PRO A 1 229 ? 17.869 23.740 26.104 1.00 48.81 229 PRO A N 1
ATOM 1756 C CA . PRO A 1 229 ? 17.591 25.113 25.730 1.00 48.81 229 PRO A CA 1
ATOM 1757 C C . PRO A 1 229 ? 18.890 25.916 25.833 1.00 48.81 229 PRO A C 1
ATOM 1759 O O . PRO A 1 229 ? 19.155 26.498 26.871 1.00 48.81 229 PRO A O 1
ATOM 1762 N N . ASP A 1 230 ? 19.687 25.958 24.766 1.00 42.59 230 ASP A N 1
ATOM 1763 C CA . ASP A 1 230 ? 20.794 26.914 24.662 1.00 42.59 230 ASP A CA 1
ATOM 1764 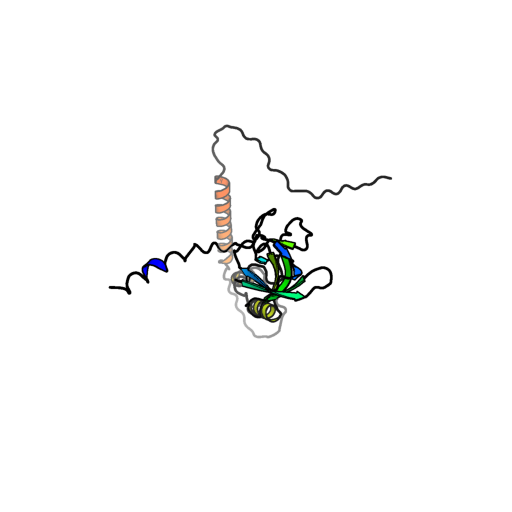C C . ASP A 1 230 ? 20.858 27.467 23.234 1.00 42.59 230 ASP A C 1
ATOM 1766 O O . ASP A 1 230 ? 21.447 26.872 22.335 1.00 42.59 230 ASP A O 1
ATOM 1770 N N . PHE A 1 231 ? 20.221 28.620 23.042 1.00 44.66 231 PHE A N 1
ATOM 1771 C CA . PHE A 1 231 ? 20.630 29.637 22.072 1.00 44.66 231 PHE A CA 1
ATOM 1772 C C . PHE A 1 231 ? 20.379 31.008 22.710 1.00 44.66 231 PHE A C 1
ATOM 1774 O O . PHE A 1 231 ? 19.460 31.742 22.360 1.00 44.66 231 PHE A O 1
ATOM 1781 N N . THR A 1 232 ? 21.201 31.352 23.697 1.00 47.06 232 THR A N 1
ATOM 1782 C CA . THR A 1 232 ? 21.489 32.746 24.037 1.00 47.06 232 THR A CA 1
ATOM 1783 C C . THR A 1 232 ? 22.553 33.245 23.064 1.00 47.06 232 THR A C 1
ATOM 1785 O O . THR A 1 232 ? 23.752 33.075 23.267 1.00 47.06 232 THR A O 1
ATOM 1788 N N . GLY A 1 233 ? 22.098 33.832 21.957 1.00 47.97 233 GLY A N 1
ATOM 1789 C CA . GLY A 1 233 ? 22.936 34.645 21.085 1.00 47.97 233 GLY A CA 1
ATOM 1790 C C . GLY A 1 233 ? 23.075 36.046 21.671 1.00 47.97 233 GLY A C 1
ATOM 1791 O O . GLY A 1 233 ? 22.147 36.844 21.596 1.00 47.97 233 GLY A O 1
ATOM 1792 N N . LEU A 1 234 ? 24.231 36.318 22.269 1.00 46.34 234 LEU A N 1
ATOM 1793 C CA . LEU A 1 234 ? 24.799 37.656 22.415 1.00 46.34 234 LEU A CA 1
ATOM 1794 C C . LEU A 1 234 ? 25.370 38.053 21.048 1.00 46.34 234 LEU A C 1
ATOM 1796 O O . LEU A 1 234 ? 26.345 37.422 20.647 1.00 46.34 234 LEU A O 1
ATOM 1800 N N . ILE A 1 235 ? 24.748 39.015 20.350 1.00 47.25 235 ILE A N 1
ATOM 1801 C CA . ILE A 1 235 ? 25.286 40.346 19.968 1.00 47.25 235 ILE A CA 1
ATOM 1802 C C . ILE A 1 235 ? 24.084 41.270 19.741 1.00 47.25 235 ILE A C 1
ATOM 1804 O O . ILE A 1 235 ? 23.168 40.849 18.999 1.00 47.25 235 ILE A O 1
#

InterPro domains:
  IPR009567 Store-operated calcium entry-associated regulatory factor [PF06682] (8-227)
  IPR009567 Store-operated calcium entry-associated regulatory factor [PTHR15929] (5-233)

Radius of gyration: 38.62 Å; chains: 1; bounding box: 81×99×110 Å

Sequence (235 aa):
MKWLTAALLLCLFVGPGHGWDDGHDSVLLRDVQVLTLYKGSYTRARRSRAIPQLQCVGGSANCQAFVPEVVQCQNKGWDGVDVQWECRTDMDNAYRFGRIEVSCEGYSHPADAYILKGSCGLEYSLELTEDGRRRTQGSRDSQSGFNGFGGFTSSFFSGFWGNKQPPQQQSHQSAHPSHSEDSGGLLVVVVLLLLGYGVYKLFLSGQTGNPRDDHSGSTAGPPPPGFKPDFTGLI

Secondary structure (DSSP, 8-state):
--SSTTTSSSTT----------S--EEEGGG--EEEEETT-B---SSS---BSEEEEE-TT-TTT---SEEEEEEEEE-SSSEEEEEE----TTEEEEEEEEE--BSSSTT-SEEETT--EEEEEEEE-HHHHHHHHHHHHTTTT--SSSHHHHHHHTTTS---PPP----------------HHHHHHHHHHHHHHHHHHHHHTTS------------PPPPP-PPP-------

Foldseek 3Di:
DPPVVVVVVVVPPPDPPPVPPPDDLKDQQQPDFKDKFAAPDWFDDDPDDTDHQEAEPEEPCGPVNDDFGIKMWGFPHDPPQDTDIDIDGDDDLQKDWDDKDKAFAADPDRRHSMGGHRRIHMYTYMYTDPVNVCVVVVVVVVPVPPPPPCVVVVVVVPVVDDDPDDDDDDDDDDDDDDDDDPPPVVVVVVVVVVVVVVVVVVVVVVPDDDDDDDDDDDDDDDDDDDDDDDDPDDD

=== Feature glossary ===
Key to the feature types in this record:

pLDDT. pLDDT is the predicted lDDT-Cα score: AlphaFold's confidence that the local environment of each residue (all inter-atomic distances within 15 Å) is correctly placed. It is a per-residue number between 0 and 100, with higher meaning more reliable.

Radius of gyration, Cα contacts, bounding box. The geometric summary reports three shape descriptors. Rg (radius of gyration) measures how spread out the Cα atoms are about their centre of mass; compact globular proteins have small Rg, elongated or unfolded ones large. Cα contacts (<8 Å, |i−j|>4) count long-range residue pairs in spatial proximity — high for tightly packed folds, near zero for rods or random coil. The bounding-box extents give the protein's footprint along x, y, z in Å.

Backbone torsions (φ/ψ). Backbone dihedral angles. Every residue except chain termini has a φ (preceding-C → N → Cα → C) and a ψ (N → Cα → C → next-N). They are reported in degrees following the IUPAC sign convention. Secondary structure is essentially a statement about which (φ, ψ) basin each residue occupies.

Contact-map, Ramachandran, and PAE plots. Plot images: a contact map (which residues are close in 3D, as an N×N binary image), a Ramachandran scatter (backbone torsion angles, revealing secondary-structure composition at a glance), and — for AlphaFold structures — a PAE heatmap (pairwise prediction confidence).

Predicted aligned error. Predicted Aligned Error (PAE) is an AlphaFold confidence matrix: entry (i, j) is the expected error in the position of residue j, in ångströms, when the prediction is superimposed on the true structure at residue i. Low PAE within a block of residues means that block is internally rigid and well-predicted; high PAE between two blocks means their relative placement is uncertain even if each block individually is confident.

Secondary structure (3-state, P-SEA). Three-state secondary structure (P-SEA) collapses the eight DSSP classes into helix (a), strand (b), and coil (c). P-SEA assigns these from Cα geometry alone — distances and angles — without requiring backbone oxygens, so it works on any Cα trace.

Solvent-accessible surface area. Solvent-accessible surface area (SASA) is the area in Å² traced out by the centre of a 1.4 Å probe sphere (a water molecule) rolled over the protein's van der Waals surface (Shrake–Rupley / Lee–Richards construction). Buried residues have near-zero SASA; fully exposed residues can exceed 200 Å². The total SASA scales roughly with the number of surface residues.

Foldseek 3Di. The Foldseek 3Di string encodes local tertiary geometry as a 20-letter alphabet — one character per residue — derived from the relative positions of nearby Cα atoms. Unlike the amino-acid sequence, 3Di is a direct function of the 3D structure, so two proteins with the same fold have similar 3Di strings even at low sequence identity.

B-factor. For experimental (PDB) structures, the B-factor (temperature factor) quantifies the positional spread of each atom in the crystal — a combination of thermal vibration and static disorder — in units of Å². High B-factors mark flexible loops or poorly resolved regions; low B-factors mark the rigid, well-ordered core.

mmCIF coordinates. The mmCIF block holds the 3D Cartesian coordinates of each backbone atom (N, Cα, C, O) in ångströms. mmCIF is the PDB's canonical archive format — a tagged-loop text representation of the atomic model.

InterPro / GO / CATH / organism. Functional annotations link the protein to curated databases. InterPro entries identify conserved domains and families by matching the sequence against member-database signatures (Pfam, PROSITE, CDD, …). Gene Ontology (GO) terms describe molecular function, biological process, and cellular component in a controlled vocabulary. CATH places the structure in a hierarchical fold classification (Class/Architecture/Topology/Homologous-superfamily). The organism is the source species.

Rendered structure images. Structure images are PyMOL renders from six orthogonal camera directions. Cartoon representation draws helices as coils and strands as arrows; sticks shows the backbone as bonds; surface shows the solvent-excluded envelope. Rainbow coloring maps sequence position to hue (blue→red, N→C); chain coloring assigns a distinct color per polypeptide.

Sequence. This is the polypeptide sequence — one letter per residue, N-terminus first. Length ranges from a few dozen residues for small domains to over a thousand for large multi-domain proteins.

Secondary structure (8-state, DSSP). The SS8 string is DSSP's per-residue secondary-structure call. α-helix (H) means an i→i+4 H-bond ladder; β-strand (E) means the residue participates in a β-sheet; 3₁₀ (G) and π (I) are tighter and wider helices; T/S are turns/bends; '-' is loop.

Nearest PDB structures. Structural nearest neighbors (via Foldseek easy-search vs the PDB). Reported per hit: target PDB id, E-value, an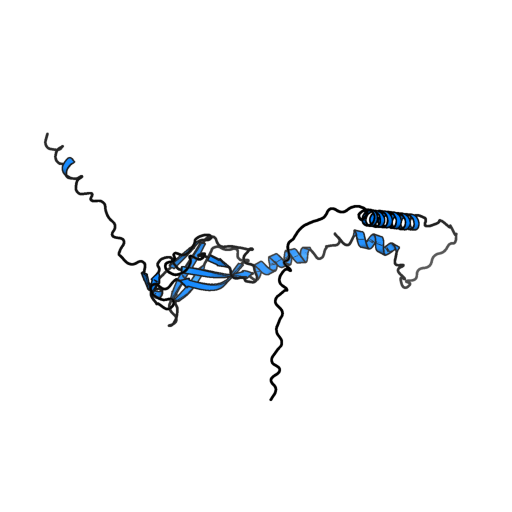d alignment TM-score. A TM-score above ~0.5 is the conventional threshold for 'same fold'.